Protein AF-A0A8S2Y6C5-F1 (afdb_monomer_lite)

Secondary structure (DSSP, 8-state):
-------------------------------SS--PPPHHHHHHHHHHHHHHHHS-SS------SS-HHHHHHHHHHHT---TTTT-TT--SPPPGGG------TTS---TT-TTT-------TT-HHHHHHHHHT-EEEEEE-TTSHHHHHHHHHHHH-TTEEEEEEEESSPPPGGG--TTEEEEE---TT--GGGHHHHHT-SEEEE-----TTTS-HHHHHIIIIIHHHHHHHHHHHH-TTSEEEE---TT--TTS--SSHHHHHHHHHHHHHHHHS--SEEE-

pLDDT: mean 70.05, std 22.5, range [27.05, 95.88]

Sequence (287 aa):
MSFFNLTFMGYGNRFKSLKRLESTSTESDSTELRKVPTGEQKTALEKQLARELAGDMQSREWTPSAVSNLNYHTLRTMHVRGDKDPNQNTRRPMTAAQEIGWWTKDEPLKTKEPWTQEKRHVHAQSEMTKFVDDMLIMKIIIFGANGAVGSECVRQSIEDTNIEHVTTITRRPLDKNIISDKHTNVSHTDFLDYTPLLNLFENHQACIWALGTSQNTVNETEYIKITHDYTLAAAKSIANVNPAMRFIFISGMGADPMEQSRFLFGRIKGKTENDLVKESGLKEIYT

Organism: NCBI:txid392030

Structure (mmCIF, N/CA/C/O backbone):
data_AF-A0A8S2Y6C5-F1
#
_entry.id   AF-A0A8S2Y6C5-F1
#
loop_
_atom_site.group_PDB
_atom_site.id
_atom_site.type_symbol
_atom_site.label_atom_id
_atom_site.label_alt_id
_atom_site.label_comp_id
_atom_site.label_asym_id
_atom_site.label_entity_id
_atom_site.label_seq_id
_atom_site.pdbx_PDB_ins_code
_atom_site.Cartn_x
_atom_site.Cartn_y
_atom_site.Cartn_z
_atom_site.occupancy
_atom_site.B_iso_or_equiv
_atom_site.auth_seq_id
_atom_site.auth_comp_id
_atom_site.auth_asym_id
_atom_site.auth_atom_id
_atom_site.pdbx_PDB_model_num
ATOM 1 N N . MET A 1 1 ? 32.615 2.586 44.473 1.00 32.38 1 MET A N 1
ATOM 2 C CA . MET A 1 1 ? 33.007 2.237 43.092 1.00 32.38 1 MET A CA 1
ATOM 3 C C . MET A 1 1 ? 31.810 2.565 42.209 1.00 32.38 1 MET A C 1
ATOM 5 O O . MET A 1 1 ? 30.799 1.899 42.336 1.00 32.38 1 MET A O 1
ATOM 9 N N . SER A 1 2 ? 31.730 3.803 41.702 1.00 29.83 2 SER A N 1
ATOM 10 C CA . SER A 1 2 ? 32.025 4.146 40.292 1.00 29.83 2 SER A CA 1
ATOM 11 C C . SER A 1 2 ? 31.103 3.358 39.344 1.00 29.83 2 SER A C 1
ATOM 13 O O . SER A 1 2 ? 31.197 2.142 39.292 1.00 29.83 2 SER A O 1
ATOM 15 N N . PHE A 1 3 ? 30.170 3.963 38.614 1.00 27.92 3 PHE A N 1
ATOM 16 C CA . PHE A 1 3 ? 30.454 4.937 37.564 1.00 27.92 3 PHE A CA 1
ATOM 17 C C . PHE A 1 3 ? 29.187 5.714 37.171 1.00 27.92 3 PHE A C 1
ATOM 19 O O . PHE A 1 3 ? 28.114 5.141 37.003 1.00 27.92 3 PHE A O 1
ATOM 26 N N . PHE A 1 4 ? 29.352 7.022 36.986 1.00 37.56 4 PHE A N 1
ATOM 27 C CA . PHE A 1 4 ? 28.439 7.887 36.248 1.00 37.56 4 PHE A CA 1
ATOM 28 C C . PHE A 1 4 ? 28.248 7.378 34.812 1.00 37.56 4 PHE A C 1
ATOM 30 O O . PHE A 1 4 ? 29.231 7.088 34.138 1.00 37.56 4 PHE A O 1
ATOM 37 N N . ASN A 1 5 ? 27.006 7.391 34.323 1.00 27.05 5 ASN A N 1
ATOM 38 C CA . ASN A 1 5 ? 26.705 7.531 32.897 1.00 27.05 5 ASN A CA 1
ATOM 39 C C . ASN A 1 5 ? 25.631 8.615 32.712 1.00 27.05 5 ASN A C 1
ATOM 41 O O . ASN A 1 5 ? 24.480 8.376 32.361 1.00 27.05 5 ASN A O 1
ATOM 45 N N . LEU A 1 6 ? 26.055 9.847 33.004 1.00 39.72 6 LEU A N 1
ATOM 46 C CA . LEU A 1 6 ? 25.549 11.042 32.343 1.00 39.72 6 LEU A CA 1
ATOM 47 C C . LEU A 1 6 ? 26.013 10.981 30.882 1.00 39.72 6 LEU A C 1
ATOM 49 O O . LEU A 1 6 ? 27.168 11.263 30.594 1.00 39.72 6 LEU A O 1
ATOM 53 N N . THR A 1 7 ? 25.127 10.569 29.985 1.00 36.53 7 THR A N 1
ATOM 54 C CA . THR A 1 7 ? 25.126 10.835 28.533 1.00 36.53 7 THR A CA 1
ATOM 55 C C . THR A 1 7 ? 23.750 10.355 28.065 1.00 36.53 7 THR A C 1
ATOM 57 O O . THR A 1 7 ? 23.493 9.168 27.959 1.00 36.53 7 THR A O 1
ATOM 60 N N . PHE A 1 8 ? 22.738 11.212 28.017 1.00 32.28 8 PHE A N 1
ATOM 61 C CA . PHE A 1 8 ? 22.482 12.030 26.840 1.00 32.28 8 PHE A CA 1
ATOM 62 C C . PHE A 1 8 ? 21.850 13.364 27.255 1.00 32.28 8 PHE A C 1
ATOM 64 O O . PHE A 1 8 ? 20.676 13.451 27.612 1.00 32.28 8 PHE A O 1
ATOM 71 N N . MET A 1 9 ? 22.645 14.429 27.162 1.00 33.97 9 MET A N 1
ATOM 72 C CA . MET A 1 9 ? 22.110 15.737 26.815 1.00 33.97 9 MET A CA 1
ATOM 73 C C . MET A 1 9 ? 21.500 15.648 25.415 1.00 33.97 9 MET A C 1
ATOM 75 O O . MET A 1 9 ? 22.152 15.181 24.487 1.00 33.97 9 MET A O 1
ATOM 79 N N . GLY A 1 10 ? 20.294 16.190 25.272 1.00 29.84 10 GLY A N 1
ATOM 80 C CA . GLY A 1 10 ? 19.835 16.790 24.026 1.00 29.84 10 GLY A CA 1
ATOM 81 C C . GLY A 1 10 ? 19.257 15.838 22.982 1.00 29.84 10 GLY A C 1
ATOM 82 O O . GLY A 1 10 ? 19.968 15.286 22.153 1.00 29.84 10 GLY A O 1
ATOM 83 N N . TYR A 1 11 ? 17.932 15.853 22.878 1.00 36.25 11 TYR A N 1
ATOM 84 C CA . TYR A 1 11 ? 17.329 16.107 21.575 1.00 36.25 11 TYR A CA 1
ATOM 85 C C . TYR A 1 11 ? 16.332 17.246 21.744 1.00 36.25 11 TYR A C 1
ATOM 87 O O . TYR A 1 11 ? 15.201 17.072 22.194 1.00 36.25 11 TYR A O 1
ATOM 95 N N . GLY A 1 12 ? 16.807 18.457 21.456 1.00 37.22 12 GLY A N 1
ATOM 96 C CA . GLY A 1 12 ? 15.912 19.559 21.171 1.00 37.22 12 GLY A CA 1
ATOM 97 C C . GLY A 1 12 ? 15.109 19.181 19.937 1.00 37.22 12 GLY A C 1
ATOM 98 O O . GLY A 1 12 ? 15.682 18.991 18.865 1.00 37.22 12 GLY A O 1
ATOM 99 N N . ASN A 1 13 ? 13.791 19.085 20.085 1.00 31.78 13 ASN A N 1
ATOM 100 C CA . ASN A 1 13 ? 12.887 19.079 18.947 1.00 31.78 13 ASN A CA 1
ATOM 101 C C . ASN A 1 13 ? 13.008 20.432 18.232 1.00 31.78 13 ASN A C 1
ATOM 103 O O . ASN A 1 13 ? 12.308 21.393 18.544 1.00 31.78 13 ASN A O 1
ATOM 107 N N . ARG A 1 14 ? 13.926 20.509 17.266 1.00 38.12 14 ARG A N 1
ATOM 108 C CA . ARG A 1 14 ? 13.809 21.430 16.139 1.00 38.12 14 ARG A CA 1
ATOM 109 C C . ARG A 1 14 ? 12.963 20.721 15.081 1.00 38.12 14 ARG A C 1
ATOM 111 O O . ARG A 1 14 ? 13.231 19.568 14.770 1.00 38.12 14 ARG A O 1
ATOM 118 N N . PHE A 1 15 ? 11.976 21.447 14.552 1.00 33.41 15 PHE A N 1
ATOM 119 C CA . PHE A 1 15 ? 11.020 21.082 13.491 1.00 33.41 15 PHE A CA 1
ATOM 120 C C . PHE A 1 15 ? 9.702 20.401 13.914 1.00 33.41 15 PHE A C 1
ATOM 122 O O . PHE A 1 15 ? 9.535 19.194 13.783 1.00 33.41 15 PHE A O 1
ATOM 129 N N . LYS A 1 16 ? 8.740 21.234 14.350 1.00 32.12 16 LYS A N 1
ATOM 130 C CA . LYS A 1 16 ? 7.282 21.249 14.043 1.00 32.12 16 LYS A CA 1
ATOM 131 C C . LYS A 1 16 ? 6.653 22.228 15.057 1.00 32.12 16 LYS A C 1
ATOM 133 O O . LYS A 1 16 ? 6.715 21.979 16.246 1.00 32.12 16 LYS A O 1
ATOM 138 N N . SER A 1 17 ? 6.126 23.401 14.721 1.00 31.42 17 SER A N 1
ATOM 139 C CA . SER A 1 17 ? 5.334 23.798 13.564 1.00 31.42 17 SER A CA 1
ATOM 140 C C . SER A 1 17 ? 5.518 25.300 13.295 1.00 31.42 17 SER A C 1
ATOM 142 O O . SER A 1 17 ? 5.300 26.131 14.170 1.00 31.42 17 SER A O 1
ATOM 144 N N . LEU A 1 18 ? 5.885 25.670 12.069 1.00 35.12 18 LEU A N 1
ATOM 145 C CA . LEU A 1 18 ? 5.498 26.974 11.539 1.00 35.12 18 LEU A CA 1
ATOM 146 C C . LEU A 1 18 ? 4.204 26.736 10.767 1.00 35.12 18 LEU A C 1
ATOM 148 O O . LEU A 1 18 ? 4.227 26.417 9.581 1.00 35.12 18 LEU A O 1
ATOM 152 N N . LYS A 1 19 ? 3.061 26.873 11.446 1.00 31.89 19 LYS A N 1
ATOM 153 C CA . LYS A 1 19 ? 1.874 27.356 10.741 1.00 31.89 19 LYS A CA 1
ATOM 154 C C . LYS A 1 19 ? 2.234 28.770 10.300 1.00 31.89 19 LYS A C 1
ATOM 156 O O . LYS A 1 19 ? 2.435 29.643 11.141 1.00 31.89 19 LYS A O 1
ATOM 161 N N . ARG A 1 20 ? 2.379 28.976 8.992 1.00 30.73 20 ARG A N 1
ATOM 162 C CA . ARG A 1 20 ? 2.376 30.309 8.394 1.00 30.73 20 ARG A CA 1
ATOM 163 C C . ARG A 1 20 ? 1.016 30.920 8.743 1.00 30.73 20 ARG A C 1
ATOM 165 O O . ARG A 1 20 ? 0.015 30.567 8.134 1.00 30.73 20 ARG A O 1
ATOM 172 N N . LEU A 1 21 ? 0.976 31.747 9.786 1.00 37.22 21 LEU A N 1
ATOM 173 C CA . LEU A 1 21 ? -0.106 32.703 9.966 1.00 37.22 21 LEU A CA 1
ATOM 174 C C . LEU A 1 21 ? -0.004 33.655 8.776 1.00 37.22 21 LEU A C 1
ATOM 176 O O . LEU A 1 21 ? 1.035 34.284 8.572 1.00 37.22 21 LEU A O 1
ATOM 180 N N . GLU A 1 22 ? -1.036 33.674 7.943 1.00 31.48 22 GLU A N 1
ATOM 181 C CA . GLU A 1 22 ? -1.205 34.706 6.931 1.00 31.48 22 GLU A CA 1
ATOM 182 C C . GLU A 1 22 ? -1.171 36.063 7.640 1.00 31.48 22 GLU A C 1
ATOM 184 O O . GLU A 1 22 ? -1.882 36.288 8.620 1.00 31.48 22 GLU A O 1
ATOM 189 N N . SER A 1 23 ? -0.282 36.949 7.199 1.00 33.06 23 SER A N 1
ATOM 190 C CA . SER A 1 23 ? -0.199 38.302 7.725 1.00 33.06 23 SER A CA 1
ATOM 191 C C . SER A 1 23 ? -1.423 39.084 7.257 1.00 33.06 23 SER A C 1
ATOM 193 O O . SER A 1 23 ? -1.447 39.582 6.132 1.00 33.06 23 SER A O 1
ATOM 195 N N . THR A 1 24 ? -2.428 39.228 8.115 1.00 31.31 24 THR A N 1
ATOM 196 C CA . THR A 1 24 ? -3.360 40.350 8.008 1.00 31.31 24 THR A CA 1
ATOM 197 C C . THR A 1 24 ? -2.591 41.606 8.400 1.00 31.31 24 THR A C 1
ATOM 199 O O . THR A 1 24 ? -2.274 41.817 9.570 1.00 31.31 24 THR A O 1
ATOM 202 N N . SER A 1 25 ? -2.221 42.408 7.408 1.00 30.09 25 SER A N 1
ATOM 203 C CA . SER A 1 25 ? -1.648 43.734 7.605 1.00 30.09 25 SER A CA 1
ATOM 204 C C . SER A 1 25 ? -2.687 44.651 8.250 1.00 30.09 25 SER A C 1
ATOM 206 O O . SER A 1 25 ? -3.605 45.125 7.584 1.00 30.09 25 SER A O 1
ATOM 208 N N . THR A 1 26 ? -2.527 44.917 9.541 1.00 34.31 26 THR A N 1
ATOM 209 C CA . THR A 1 26 ? -3.057 46.119 10.188 1.00 34.31 26 THR A CA 1
ATOM 210 C C . THR A 1 26 ? -1.865 46.906 10.705 1.00 34.31 26 THR A C 1
ATOM 212 O O . THR A 1 26 ? -1.204 46.489 11.656 1.00 34.31 26 THR A O 1
ATOM 215 N N . GLU A 1 27 ? -1.558 48.000 10.013 1.00 35.66 27 GLU A N 1
ATOM 216 C CA . GLU A 1 27 ? -0.604 49.019 10.436 1.00 35.66 27 GLU A CA 1
ATOM 217 C C . GLU A 1 27 ? -1.029 49.569 11.804 1.00 35.66 27 GLU A C 1
ATOM 219 O O . GLU A 1 27 ? -2.143 50.065 11.967 1.00 35.66 27 GLU A O 1
ATOM 224 N N . SER A 1 28 ? -0.146 49.476 12.796 1.00 35.41 28 SER A N 1
ATOM 225 C CA . SER A 1 28 ? -0.264 50.239 14.036 1.00 35.41 28 SER A CA 1
ATOM 226 C C . SER A 1 28 ? 1.082 50.892 14.333 1.00 35.41 28 SER A C 1
ATOM 228 O O . SER A 1 28 ? 2.072 50.198 14.578 1.00 35.41 28 SER A O 1
ATOM 230 N N . ASP A 1 29 ? 1.077 52.222 14.266 1.00 30.95 29 ASP A N 1
ATOM 231 C CA . ASP A 1 29 ? 2.174 53.163 14.492 1.00 30.95 29 ASP A CA 1
ATOM 232 C C . ASP A 1 29 ? 3.092 52.794 15.668 1.00 30.95 29 ASP A C 1
ATOM 234 O O . ASP A 1 29 ? 2.710 52.844 16.837 1.00 30.95 29 ASP A O 1
ATOM 238 N N . SER A 1 30 ? 4.357 52.501 15.368 1.00 34.75 30 SER A N 1
ATOM 239 C CA . SER A 1 30 ? 5.412 52.245 16.357 1.00 34.75 30 SER A CA 1
ATOM 240 C C . SER A 1 30 ? 6.265 53.485 16.674 1.00 34.75 30 SER A C 1
ATOM 242 O O . SER A 1 30 ? 7.432 53.360 17.043 1.00 34.75 30 SER A O 1
ATOM 244 N N . THR A 1 31 ? 5.716 54.691 16.522 1.00 38.56 31 THR A N 1
ATOM 245 C CA . THR A 1 31 ? 6.470 55.964 16.545 1.00 38.56 31 THR A CA 1
ATOM 246 C C . THR A 1 31 ? 6.279 56.811 17.810 1.00 38.56 31 THR A C 1
ATOM 248 O O . THR A 1 31 ? 6.960 57.821 17.969 1.00 38.56 31 THR A O 1
ATOM 251 N N . GLU A 1 32 ? 5.440 56.389 18.761 1.00 43.09 32 GLU A N 1
ATOM 252 C CA . GLU A 1 32 ? 5.098 57.187 19.960 1.00 43.09 32 GLU A CA 1
ATOM 253 C C . GLU A 1 32 ? 5.758 56.710 21.275 1.00 43.09 32 GLU A C 1
ATOM 255 O O . GLU A 1 32 ? 5.614 57.349 22.313 1.00 43.09 32 GLU A O 1
ATOM 260 N N . LEU A 1 33 ? 6.557 55.635 21.274 1.00 45.91 33 LEU A N 1
ATOM 261 C CA . LEU A 1 33 ? 7.190 55.109 22.498 1.00 45.91 33 LEU A CA 1
ATOM 262 C C . LEU A 1 33 ? 8.709 55.309 22.521 1.00 45.91 33 LEU A C 1
ATOM 264 O O . LEU A 1 33 ? 9.474 54.348 22.489 1.00 45.91 33 LEU A O 1
ATOM 268 N N . ARG A 1 34 ? 9.134 56.578 22.602 1.00 44.81 34 ARG A N 1
ATOM 269 C CA . ARG A 1 34 ? 10.349 57.060 23.306 1.00 44.81 34 ARG A CA 1
ATOM 270 C C . ARG A 1 34 ? 10.569 58.547 23.013 1.00 44.81 34 ARG A C 1
ATOM 272 O O . ARG A 1 34 ? 11.321 58.915 22.115 1.00 44.81 34 ARG A O 1
ATOM 279 N N . LYS A 1 35 ? 9.985 59.418 23.834 1.00 45.22 35 LYS A N 1
ATOM 280 C CA . LYS A 1 35 ? 10.513 60.773 24.043 1.00 45.22 35 LYS A CA 1
ATOM 281 C C . LYS A 1 35 ? 10.764 60.955 25.535 1.00 45.22 35 LYS A C 1
ATOM 283 O O . LYS A 1 35 ? 9.849 60.846 26.343 1.00 45.22 35 LYS A O 1
ATOM 288 N N . VAL A 1 36 ? 12.032 61.142 25.898 1.00 48.28 36 VAL A N 1
ATOM 289 C CA . VAL A 1 36 ? 12.443 61.488 27.264 1.00 48.28 36 VAL A CA 1
ATOM 290 C C . VAL A 1 36 ? 11.970 62.924 27.532 1.00 48.28 36 VAL A C 1
ATOM 292 O O . VAL A 1 36 ? 12.229 63.783 26.687 1.00 48.28 36 VAL A O 1
ATOM 295 N N . PRO A 1 37 ? 11.275 63.206 28.648 1.00 53.62 37 PRO A N 1
ATOM 296 C CA . PRO A 1 37 ? 10.785 64.550 28.946 1.00 53.62 37 PRO A CA 1
ATOM 297 C C . PRO A 1 37 ? 11.952 65.540 29.095 1.00 53.62 37 PRO A C 1
ATOM 299 O O . PRO A 1 37 ? 12.965 65.236 29.730 1.00 53.62 37 PRO A O 1
ATOM 302 N N . THR A 1 38 ? 11.830 66.721 28.486 1.00 53.44 38 THR A N 1
ATOM 303 C CA . THR A 1 38 ? 12.835 67.796 28.533 1.00 53.44 38 THR A CA 1
ATOM 304 C C . THR A 1 38 ? 12.871 68.488 29.901 1.00 53.44 38 THR A C 1
ATOM 306 O O . THR A 1 38 ? 11.927 68.410 30.686 1.00 53.44 38 THR A O 1
ATOM 309 N N . GLY A 1 39 ? 13.987 69.167 30.201 1.00 52.66 39 GLY A N 1
ATOM 310 C CA . GLY A 1 39 ? 14.339 69.663 31.541 1.00 52.66 39 GLY A CA 1
ATOM 311 C C . GLY A 1 39 ? 13.276 70.503 32.259 1.00 52.66 39 GLY A C 1
ATOM 312 O O . GLY A 1 39 ? 13.161 70.399 33.474 1.00 52.66 39 GLY A O 1
ATOM 313 N N . GLU A 1 40 ? 12.443 71.258 31.541 1.00 55.09 40 GLU A N 1
ATOM 314 C CA . GLU A 1 40 ? 11.370 72.065 32.146 1.00 55.09 40 GLU A CA 1
ATOM 315 C C . GLU A 1 40 ? 10.212 71.220 32.706 1.00 55.09 40 GLU A C 1
ATOM 317 O O . GLU A 1 40 ? 9.625 71.573 33.731 1.00 55.09 40 GLU A O 1
ATOM 322 N N . GLN A 1 41 ? 9.921 70.062 32.099 1.00 53.09 41 GLN A N 1
ATOM 323 C CA . GLN A 1 41 ? 8.880 69.137 32.573 1.00 53.09 41 GLN A CA 1
ATOM 324 C C . GLN A 1 41 ? 9.291 68.435 33.874 1.00 53.09 41 GLN A C 1
ATOM 326 O O . GLN A 1 41 ? 8.445 68.099 34.702 1.00 53.09 41 GLN A O 1
ATOM 331 N N . LYS A 1 42 ? 10.601 68.267 34.088 1.00 52.47 42 LYS A N 1
ATOM 332 C CA . LYS A 1 42 ? 11.164 67.640 35.289 1.00 52.47 42 LYS A CA 1
ATOM 333 C C . LYS A 1 42 ? 10.999 68.538 36.521 1.00 52.47 42 LYS A C 1
ATOM 335 O O . LYS A 1 42 ? 10.545 68.079 37.564 1.00 52.47 42 LYS A O 1
ATOM 340 N N . THR A 1 43 ? 11.248 69.837 36.362 1.00 55.25 43 THR A N 1
ATOM 341 C CA . THR A 1 43 ? 11.125 70.840 37.432 1.00 55.25 43 THR A CA 1
ATOM 342 C C . THR A 1 43 ? 9.671 71.083 37.855 1.00 55.25 43 THR A C 1
ATOM 344 O O . THR A 1 43 ? 9.404 71.422 39.010 1.00 55.25 43 THR A O 1
ATOM 347 N N . ALA A 1 44 ? 8.713 70.912 36.935 1.00 58.97 44 ALA A N 1
ATOM 348 C CA . ALA A 1 44 ? 7.283 70.998 37.233 1.00 58.97 44 ALA A CA 1
ATOM 349 C C . ALA A 1 44 ? 6.798 69.802 38.074 1.00 58.97 44 ALA A C 1
ATOM 351 O O . ALA A 1 44 ? 6.103 70.001 39.070 1.00 58.97 44 ALA A O 1
ATOM 352 N N . LEU A 1 45 ? 7.243 68.589 37.730 1.00 56.16 45 LEU A N 1
ATOM 353 C CA . LEU A 1 45 ? 6.960 67.353 38.469 1.00 56.16 45 LEU A CA 1
ATOM 354 C C . LEU A 1 45 ? 7.565 67.360 39.880 1.00 56.16 45 LEU A C 1
ATOM 356 O O . LEU A 1 45 ? 6.897 66.981 40.837 1.00 56.16 45 LEU A O 1
ATOM 360 N N . GLU A 1 46 ? 8.792 67.862 40.038 1.00 57.28 46 GLU A N 1
ATOM 361 C CA . GLU A 1 46 ? 9.449 67.977 41.350 1.00 57.28 46 GLU A CA 1
ATOM 362 C C . GLU A 1 46 ? 8.735 68.977 42.277 1.00 57.28 46 GLU A C 1
ATOM 364 O O . GLU A 1 46 ? 8.567 68.715 43.469 1.00 57.28 46 GLU A O 1
ATOM 369 N N . LYS A 1 47 ? 8.232 70.096 41.736 1.00 60.03 47 LYS A N 1
ATOM 370 C CA . LYS A 1 47 ? 7.411 71.056 42.498 1.00 60.03 47 LYS A CA 1
ATOM 371 C C . LYS A 1 47 ? 6.032 70.505 42.868 1.00 60.03 47 LYS A C 1
ATOM 373 O O . LYS A 1 47 ? 5.472 70.925 43.879 1.00 60.03 47 LYS A O 1
ATOM 378 N N . GLN A 1 48 ? 5.486 69.598 42.063 1.00 56.38 48 GLN A N 1
ATOM 379 C CA . GLN A 1 48 ? 4.215 68.927 42.331 1.00 56.38 48 GLN A CA 1
ATOM 380 C C . GLN A 1 48 ? 4.381 67.878 43.444 1.00 56.38 48 GLN A C 1
ATOM 382 O O . GLN A 1 48 ? 3.630 67.898 44.415 1.00 56.38 48 GLN A O 1
ATOM 387 N N . LEU A 1 49 ? 5.464 67.094 43.391 1.00 53.00 49 LEU A N 1
ATOM 388 C CA . LEU A 1 49 ? 5.853 66.124 44.421 1.00 53.00 49 LEU A CA 1
ATOM 389 C C . LEU A 1 49 ? 6.125 66.788 45.787 1.00 53.00 49 LEU A C 1
ATOM 391 O O . LEU A 1 49 ? 5.706 66.285 46.827 1.00 53.00 49 LEU A O 1
ATOM 395 N N . ALA A 1 50 ? 6.789 67.949 45.798 1.00 53.69 50 ALA A N 1
ATOM 396 C CA . ALA A 1 50 ? 7.066 68.695 47.029 1.00 53.69 50 ALA A CA 1
ATOM 397 C C . ALA A 1 50 ? 5.800 69.281 47.689 1.00 53.69 50 ALA A C 1
ATOM 399 O O . ALA A 1 50 ? 5.779 69.472 48.903 1.00 53.69 50 ALA A O 1
ATOM 400 N N . ARG A 1 51 ? 4.741 69.556 46.910 1.00 52.97 51 ARG A N 1
ATOM 401 C CA . ARG A 1 51 ? 3.435 69.994 47.438 1.00 52.97 51 ARG A CA 1
ATOM 402 C C . ARG A 1 51 ? 2.636 68.836 48.028 1.00 52.97 51 ARG A C 1
ATOM 404 O O . ARG A 1 51 ? 2.002 69.028 49.058 1.00 52.97 51 ARG A O 1
ATOM 411 N N . GLU A 1 52 ? 2.705 67.657 47.415 1.00 50.78 52 GLU A N 1
ATOM 412 C CA . GLU A 1 52 ? 2.036 66.445 47.910 1.00 50.78 52 GLU A CA 1
ATOM 413 C C . GLU A 1 52 ? 2.678 65.900 49.196 1.00 50.78 52 GLU A C 1
ATOM 415 O O . GLU A 1 52 ? 1.976 65.403 50.065 1.00 50.78 52 GLU A O 1
ATOM 420 N N . LEU A 1 53 ? 3.995 66.060 49.377 1.00 51.06 53 LEU A N 1
ATOM 421 C CA . LEU A 1 53 ? 4.700 65.642 50.600 1.00 51.06 53 LEU A CA 1
ATOM 422 C C . LEU A 1 53 ? 4.498 66.581 51.802 1.00 51.06 53 LEU A C 1
ATOM 424 O O . LEU A 1 53 ? 4.726 66.171 52.939 1.00 51.06 53 LEU A O 1
ATOM 428 N N . ALA A 1 54 ? 4.113 67.840 51.572 1.00 48.72 54 ALA A N 1
ATOM 429 C CA . ALA A 1 54 ? 3.925 68.833 52.633 1.00 48.72 54 ALA A CA 1
ATOM 430 C C . ALA A 1 54 ? 2.502 68.834 53.228 1.00 48.72 54 ALA A C 1
ATOM 432 O O . ALA A 1 54 ? 2.297 69.375 54.316 1.00 48.72 54 ALA A O 1
ATOM 433 N N . GLY A 1 55 ? 1.524 68.243 52.537 1.00 47.12 55 GLY A N 1
ATOM 434 C CA . GLY A 1 55 ? 0.145 68.118 53.003 1.00 47.12 55 GLY A CA 1
ATOM 435 C C . GLY A 1 55 ? -0.143 66.712 53.516 1.00 47.12 55 GLY A C 1
ATOM 436 O O . GLY A 1 55 ? -0.527 65.876 52.718 1.00 47.12 55 GLY A O 1
ATOM 437 N N . ASP A 1 56 ? 0.092 66.477 54.813 1.00 42.94 56 ASP A N 1
ATOM 438 C CA . ASP A 1 56 ? -0.561 65.472 55.689 1.00 42.94 56 ASP A CA 1
ATOM 439 C C . ASP A 1 56 ? 0.416 64.861 56.707 1.00 42.94 56 ASP A C 1
ATOM 441 O O . ASP A 1 56 ? 0.890 63.732 56.589 1.00 42.94 56 ASP A O 1
ATOM 445 N N . MET A 1 57 ? 0.688 65.602 57.786 1.00 41.78 57 MET A N 1
ATOM 446 C CA . MET A 1 57 ? 1.317 65.056 59.002 1.00 41.78 57 MET A CA 1
ATOM 447 C C . MET A 1 57 ? 0.299 64.662 60.090 1.00 41.78 57 MET A C 1
ATOM 449 O O . MET A 1 57 ? 0.701 64.303 61.196 1.00 41.78 57 MET A O 1
ATOM 453 N N . GLN A 1 58 ? -1.010 64.706 59.821 1.00 43.94 58 GLN A N 1
ATOM 454 C CA . GLN A 1 58 ? -2.044 64.458 60.835 1.00 43.94 58 GLN A CA 1
ATOM 455 C C . GLN A 1 58 ? -3.223 63.631 60.299 1.00 43.94 58 GLN A C 1
ATOM 457 O O . GLN A 1 58 ? -4.327 64.131 60.161 1.00 43.94 58 GLN A O 1
ATOM 462 N N . SER A 1 59 ? -2.990 62.352 60.000 1.00 38.91 59 SER A N 1
ATOM 463 C CA . SER A 1 59 ? -3.937 61.228 60.179 1.00 38.91 59 SER A CA 1
ATOM 464 C C . SER A 1 59 ? -3.412 60.025 59.397 1.00 38.91 59 SER A C 1
ATOM 466 O O . SER A 1 59 ? -3.266 60.049 58.182 1.00 38.91 59 SER A O 1
ATOM 468 N N . ARG A 1 60 ? -3.031 58.962 60.106 1.00 43.81 60 ARG A N 1
ATOM 469 C CA . ARG A 1 60 ? -2.411 57.778 59.503 1.00 43.81 60 ARG A CA 1
ATOM 470 C C . ARG A 1 60 ? -3.464 56.681 59.359 1.00 43.81 60 ARG A C 1
ATOM 472 O O . ARG A 1 60 ? -3.414 55.678 60.061 1.00 43.81 60 ARG A O 1
ATOM 479 N N . GLU A 1 61 ? -4.428 56.893 58.467 1.00 36.69 61 GLU A N 1
ATOM 480 C CA . GLU A 1 61 ? -5.290 55.817 57.969 1.00 36.69 61 GLU A CA 1
ATOM 481 C C . GLU A 1 61 ? -4.628 55.172 56.746 1.00 36.69 61 GLU A C 1
ATOM 483 O O . GLU A 1 61 ? -4.272 55.822 55.765 1.00 36.69 61 GLU A O 1
ATOM 488 N N . TRP A 1 62 ? -4.379 53.867 56.845 1.00 41.81 62 TRP A N 1
ATOM 489 C CA . TRP A 1 62 ? -3.666 53.091 55.837 1.00 41.81 62 TRP A CA 1
ATOM 490 C C . TRP A 1 62 ? -4.564 52.848 54.620 1.00 41.81 62 TRP A C 1
ATOM 492 O O . TRP A 1 62 ? -5.443 51.988 54.652 1.00 41.81 62 TRP A O 1
ATOM 502 N N . THR A 1 63 ? -4.324 53.580 53.531 1.00 38.06 63 THR A N 1
ATOM 503 C CA . THR A 1 63 ? -4.919 53.291 52.221 1.00 38.06 63 THR A CA 1
ATOM 504 C C . THR A 1 63 ? -3.848 52.728 51.277 1.00 38.06 63 THR A C 1
ATOM 506 O O . THR A 1 63 ? -2.812 53.357 51.050 1.00 38.06 63 THR A O 1
ATOM 509 N N . PRO A 1 64 ? -4.030 51.514 50.722 1.00 46.25 64 PRO A N 1
ATOM 510 C CA . PRO A 1 64 ? -3.058 50.926 49.816 1.00 46.25 64 PRO A CA 1
ATOM 511 C C . PRO A 1 64 ? -3.338 51.403 48.389 1.00 46.25 64 PRO A C 1
ATOM 513 O O . PRO A 1 64 ? -4.001 50.718 47.613 1.00 46.25 64 PRO A O 1
ATOM 516 N N . SER A 1 65 ? -2.817 52.571 48.015 1.00 46.16 65 SER A N 1
ATOM 517 C CA . SER A 1 65 ? -2.635 52.890 46.597 1.00 46.16 65 SER A CA 1
ATOM 518 C C . SER A 1 65 ? -1.455 53.843 46.363 1.00 46.16 65 SER A C 1
ATOM 520 O O . SER A 1 65 ? -1.135 54.680 47.197 1.00 46.16 65 SER A O 1
ATOM 522 N N . ALA A 1 66 ? -0.782 53.643 45.228 1.00 45.84 66 ALA A N 1
ATOM 523 C CA . ALA A 1 66 ? 0.270 54.462 44.609 1.00 45.84 66 ALA A CA 1
ATOM 524 C C . 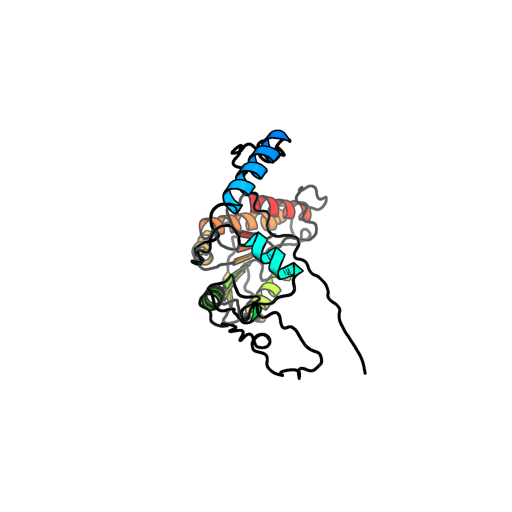ALA A 1 66 ? 1.741 54.396 45.098 1.00 45.84 66 ALA A C 1
ATOM 526 O O . ALA A 1 66 ? 2.609 54.740 44.301 1.00 45.84 66 ALA A O 1
ATOM 527 N N . VAL A 1 67 ? 2.094 53.886 46.291 1.00 49.53 67 VAL A N 1
ATOM 528 C CA . VAL A 1 67 ? 3.506 53.951 46.792 1.00 49.53 67 VAL A CA 1
ATOM 529 C C . VAL A 1 67 ? 4.196 52.585 46.994 1.00 49.53 67 VAL A C 1
ATOM 531 O O . VAL A 1 67 ? 5.207 52.471 47.689 1.00 49.53 67 VAL A O 1
ATOM 534 N N . SER A 1 68 ? 3.695 51.509 46.379 1.00 55.53 68 SER A N 1
ATOM 535 C CA . SER A 1 68 ? 4.220 50.146 46.604 1.00 55.53 68 SER A CA 1
ATOM 536 C C . SER A 1 68 ? 5.703 49.985 46.235 1.00 55.53 68 SER A C 1
ATOM 538 O O . SER A 1 68 ? 6.454 49.362 46.983 1.00 55.53 68 SER A O 1
ATOM 540 N N . ASN A 1 69 ? 6.156 50.597 45.136 1.00 55.59 69 ASN A N 1
ATOM 541 C CA . ASN A 1 69 ? 7.546 50.476 44.682 1.00 55.59 69 ASN A CA 1
ATOM 542 C C . ASN A 1 69 ? 8.541 51.247 45.561 1.00 55.59 69 ASN A C 1
ATOM 544 O O . ASN A 1 69 ? 9.618 50.726 45.847 1.00 55.59 69 ASN A O 1
ATOM 548 N N . LEU A 1 70 ? 8.197 52.454 46.027 1.00 55.22 70 LEU A N 1
ATOM 549 C CA . LEU A 1 70 ? 9.088 53.227 46.902 1.00 55.22 70 LEU A CA 1
ATOM 550 C C . LEU A 1 70 ? 9.260 52.532 48.260 1.00 55.22 70 LEU A C 1
ATOM 552 O O . LEU A 1 70 ? 10.378 52.410 48.764 1.00 55.22 70 LEU A O 1
ATOM 556 N N . ASN A 1 71 ? 8.164 52.006 48.811 1.00 55.47 71 ASN A N 1
ATOM 557 C CA . ASN A 1 71 ? 8.185 51.266 50.071 1.00 55.47 71 ASN A CA 1
ATOM 558 C C . ASN A 1 71 ? 8.970 49.955 49.945 1.00 55.47 71 ASN A C 1
ATOM 560 O O . ASN A 1 71 ? 9.774 49.645 50.821 1.00 55.47 71 ASN A O 1
ATOM 564 N N . TYR A 1 72 ? 8.820 49.231 48.831 1.00 54.69 72 TYR A N 1
ATOM 565 C CA . TYR A 1 72 ? 9.604 48.024 48.559 1.00 54.69 72 TYR A CA 1
ATOM 566 C C . TYR A 1 72 ? 11.107 48.316 48.471 1.00 54.69 72 TYR A C 1
ATOM 568 O O . TYR A 1 72 ? 11.917 47.627 49.092 1.00 54.69 72 TYR A O 1
ATOM 576 N N . HIS A 1 73 ? 11.493 49.371 47.745 1.00 54.34 73 HIS A N 1
ATOM 577 C CA . HIS A 1 73 ? 12.895 49.768 47.644 1.00 54.34 73 HIS A CA 1
ATOM 578 C C . HIS A 1 73 ? 13.483 50.163 49.000 1.00 54.34 73 HIS A C 1
ATOM 580 O O . HIS A 1 73 ? 14.603 49.757 49.295 1.00 54.34 73 HIS A O 1
ATOM 586 N N . THR A 1 74 ? 12.715 50.872 49.830 1.00 56.25 74 THR A N 1
ATOM 587 C CA . THR A 1 74 ? 13.132 51.303 51.174 1.00 56.25 74 THR A CA 1
ATOM 588 C C . THR A 1 74 ? 13.298 50.116 52.134 1.00 56.25 74 THR A C 1
ATOM 590 O O . THR A 1 74 ? 14.289 50.041 52.859 1.00 56.25 74 THR A O 1
ATOM 593 N N . LEU A 1 75 ? 12.382 49.140 52.101 1.00 53.69 75 LEU A N 1
ATOM 594 C CA . LEU A 1 75 ? 12.490 47.906 52.895 1.00 53.69 75 LEU A CA 1
ATOM 595 C C . LEU A 1 75 ? 13.703 47.063 52.473 1.00 53.69 75 LEU A C 1
ATOM 597 O O . LE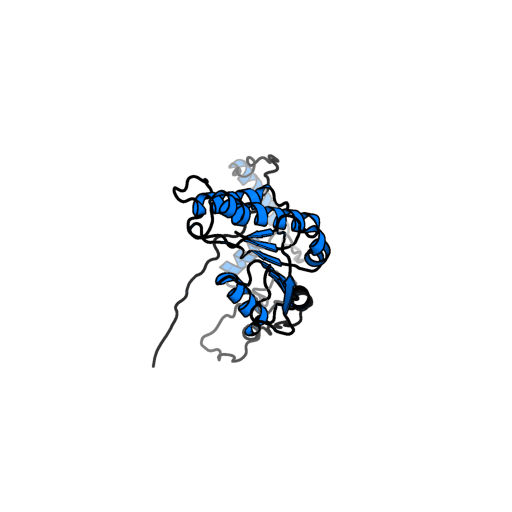U A 1 75 ? 14.422 46.531 53.322 1.00 53.69 75 LEU A O 1
ATOM 601 N N . ARG A 1 76 ? 13.979 46.998 51.163 1.00 52.84 76 ARG A N 1
ATOM 602 C CA . ARG A 1 76 ? 15.116 46.257 50.606 1.00 52.84 76 ARG A CA 1
ATOM 603 C C . ARG A 1 76 ? 16.468 46.859 51.000 1.00 52.84 76 ARG A C 1
ATOM 605 O O . ARG A 1 76 ? 17.392 46.100 51.273 1.00 52.84 76 ARG A O 1
ATOM 612 N N . THR A 1 77 ? 16.607 48.186 51.044 1.00 52.28 77 THR A N 1
ATOM 613 C CA . THR A 1 77 ? 17.850 48.835 51.504 1.00 52.28 77 THR A CA 1
ATOM 614 C C . THR A 1 77 ? 18.049 48.713 53.011 1.00 52.28 77 THR A C 1
ATOM 616 O O . THR A 1 77 ? 19.181 48.520 53.452 1.00 52.28 77 THR A O 1
ATOM 619 N N . MET A 1 78 ? 16.977 48.772 53.807 1.00 49.16 78 MET A N 1
ATOM 620 C CA . MET A 1 78 ? 17.076 48.723 55.271 1.00 49.16 78 MET A CA 1
ATOM 621 C C . MET A 1 78 ? 17.140 47.305 55.868 1.00 49.16 78 MET A C 1
ATOM 623 O O . MET A 1 78 ? 17.303 47.180 57.076 1.00 49.16 78 MET A O 1
ATOM 627 N N . HIS A 1 79 ? 17.039 46.238 55.062 1.00 51.59 79 HIS A N 1
ATOM 628 C CA . HIS A 1 79 ? 17.026 44.832 55.519 1.00 51.59 79 HIS A CA 1
ATOM 629 C C . HIS A 1 79 ? 15.978 44.522 56.610 1.00 51.59 79 HIS A C 1
ATOM 631 O O . HIS A 1 79 ? 16.104 43.540 57.342 1.00 51.59 79 HIS A O 1
ATOM 637 N N . VAL A 1 80 ? 14.921 45.329 56.713 1.00 51.41 80 VAL A N 1
ATOM 638 C CA . VAL A 1 80 ? 13.825 45.102 57.660 1.00 51.41 80 VAL A CA 1
ATOM 639 C C . VAL A 1 80 ? 12.799 44.200 56.977 1.00 51.41 80 VAL A C 1
ATOM 641 O O . VAL A 1 80 ? 12.116 44.631 56.050 1.00 51.41 80 VAL A O 1
ATOM 644 N N . ARG A 1 81 ? 12.710 42.936 57.408 1.00 53.56 81 ARG A N 1
ATOM 645 C CA . ARG A 1 81 ? 11.709 41.976 56.909 1.00 53.56 81 ARG A CA 1
ATOM 646 C C . ARG A 1 81 ? 10.415 42.108 57.707 1.00 53.56 81 ARG A C 1
ATOM 648 O O . ARG A 1 81 ? 10.457 42.209 58.929 1.00 53.56 81 ARG A O 1
ATOM 655 N N . GLY A 1 82 ? 9.275 42.084 57.021 1.00 60.78 82 GLY A N 1
ATOM 656 C CA . GLY A 1 82 ? 7.975 41.919 57.675 1.00 60.78 82 GLY A CA 1
ATOM 657 C C . GLY A 1 82 ? 7.655 40.440 57.903 1.00 60.78 82 GLY A C 1
ATOM 658 O O . GLY A 1 82 ? 8.104 39.595 57.134 1.00 60.78 82 GLY A O 1
ATOM 659 N N . ASP A 1 83 ? 6.811 40.127 58.888 1.00 51.38 83 ASP A N 1
ATOM 660 C CA . ASP A 1 83 ? 6.457 38.741 59.268 1.00 51.38 83 ASP A CA 1
ATOM 661 C C . ASP A 1 83 ? 5.870 37.883 58.131 1.00 51.38 83 ASP A C 1
ATOM 663 O O . ASP A 1 83 ? 5.832 36.660 58.223 1.00 51.38 83 ASP A O 1
ATOM 667 N N . LYS A 1 84 ? 5.384 38.515 57.056 1.00 54.62 84 LYS A N 1
ATOM 668 C CA . LYS A 1 84 ? 4.774 37.846 55.893 1.00 54.62 84 LYS A CA 1
ATOM 669 C C . LYS A 1 84 ? 5.587 37.973 54.605 1.00 54.62 84 LYS A C 1
ATOM 671 O O . LYS A 1 84 ? 5.064 37.685 53.533 1.00 54.62 84 LYS A O 1
ATOM 676 N N . ASP A 1 85 ? 6.827 38.439 54.682 1.00 51.41 85 ASP A N 1
ATOM 677 C CA . ASP A 1 85 ? 7.739 38.480 53.535 1.00 51.41 85 ASP A CA 1
ATOM 678 C C . ASP A 1 85 ? 8.188 37.039 53.192 1.00 51.41 85 ASP A C 1
ATOM 680 O O . ASP A 1 85 ? 8.536 36.301 54.117 1.00 51.41 85 ASP A O 1
ATOM 684 N N . PRO A 1 86 ? 8.135 36.571 51.923 1.00 50.38 86 PRO A N 1
ATOM 685 C CA . PRO A 1 86 ? 7.998 37.312 50.659 1.00 50.38 86 PRO A CA 1
ATOM 686 C C . PRO A 1 86 ? 6.563 37.452 50.112 1.00 50.38 86 PRO A C 1
ATOM 688 O O . PRO A 1 86 ? 6.344 37.964 49.014 1.00 50.38 86 PRO A O 1
ATOM 691 N N . ASN A 1 87 ? 5.554 36.999 50.851 1.00 56.81 87 ASN A N 1
ATOM 692 C CA . ASN A 1 87 ? 4.231 36.660 50.320 1.00 56.81 87 ASN A CA 1
ATOM 693 C C . ASN A 1 87 ? 3.190 37.783 50.450 1.00 56.81 87 ASN A C 1
ATOM 695 O O . ASN A 1 87 ? 1.989 37.528 50.517 1.00 56.81 87 ASN A O 1
ATOM 699 N N . GLN A 1 88 ? 3.625 39.043 50.479 1.00 57.16 88 GLN A N 1
ATOM 700 C CA . GLN A 1 88 ? 2.723 40.171 50.738 1.00 57.16 88 GLN A CA 1
ATOM 701 C C . GLN A 1 88 ? 1.775 40.495 49.567 1.00 57.16 88 GLN A C 1
ATOM 703 O O . GLN A 1 88 ? 0.735 41.114 49.787 1.00 57.16 88 GLN A O 1
ATOM 708 N N . ASN A 1 89 ? 2.083 40.050 48.341 1.00 52.56 89 ASN A N 1
ATOM 709 C CA . ASN A 1 89 ? 1.379 40.501 47.131 1.00 52.56 89 ASN A CA 1
ATOM 710 C C . ASN A 1 89 ? 0.407 39.481 46.504 1.00 52.56 89 ASN A C 1
ATOM 712 O O . ASN A 1 89 ? -0.257 39.817 45.523 1.00 52.56 89 ASN A O 1
ATOM 716 N N . THR A 1 90 ? 0.279 38.255 47.022 1.00 51.66 90 THR A N 1
ATOM 717 C CA . THR A 1 90 ? -0.595 37.224 46.427 1.00 51.66 90 THR A C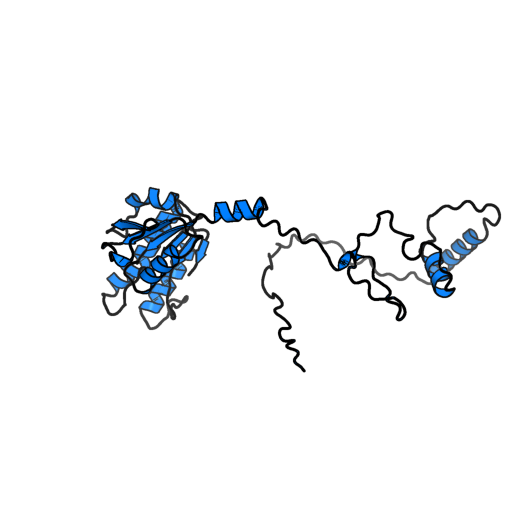A 1
ATOM 718 C C . THR A 1 90 ? -1.734 36.819 47.367 1.00 51.66 90 THR A C 1
ATOM 720 O O . THR A 1 90 ? -1.539 36.525 48.539 1.00 51.66 90 THR A O 1
ATOM 723 N N . ARG A 1 91 ? -2.972 36.795 46.846 1.00 50.62 91 ARG A N 1
ATOM 724 C CA . ARG A 1 91 ? -4.182 36.374 47.591 1.00 50.62 91 ARG A CA 1
ATOM 725 C C . ARG A 1 91 ? -4.470 34.866 47.534 1.00 50.62 91 ARG A C 1
ATOM 727 O O . ARG A 1 91 ? -5.397 34.413 48.197 1.00 50.62 91 ARG A O 1
ATOM 734 N N . ARG A 1 92 ? -3.741 34.089 46.726 1.00 45.44 92 ARG A N 1
ATOM 735 C CA . ARG A 1 92 ? -3.935 32.632 46.597 1.00 45.44 92 ARG A CA 1
ATOM 736 C C . ARG A 1 92 ? -2.900 31.877 47.440 1.00 45.44 92 ARG A C 1
ATOM 738 O O . ARG A 1 92 ? -1.742 32.288 47.423 1.00 45.44 92 ARG A O 1
ATOM 745 N N . PRO A 1 93 ? -3.283 30.786 48.135 1.00 51.00 93 PRO A N 1
ATOM 746 C CA . PRO A 1 93 ? -2.322 29.940 48.835 1.00 51.00 93 PRO A CA 1
ATOM 747 C C . PRO A 1 93 ? -1.380 29.285 47.820 1.00 51.00 93 PRO A C 1
ATOM 749 O O . PRO A 1 93 ? -1.810 28.876 46.739 1.00 51.00 93 PRO A O 1
ATOM 752 N N . MET A 1 94 ? -0.092 29.227 48.149 1.00 46.56 94 MET A N 1
ATOM 753 C CA . MET A 1 94 ? 0.924 28.678 47.256 1.00 46.56 94 MET A CA 1
ATOM 754 C C . MET A 1 94 ? 0.735 27.170 47.071 1.00 46.56 94 MET A C 1
ATOM 756 O O . MET A 1 94 ? 0.560 26.425 48.030 1.00 46.56 94 MET A O 1
ATOM 760 N N . THR A 1 95 ? 0.805 26.709 45.825 1.00 52.81 95 THR A N 1
ATOM 761 C CA . THR A 1 95 ? 1.022 25.292 45.514 1.00 52.81 95 THR A CA 1
ATOM 762 C C . THR A 1 95 ? 2.492 24.935 45.737 1.00 52.81 95 THR A C 1
ATOM 764 O O . THR A 1 95 ? 3.368 25.747 45.437 1.00 52.81 95 THR A O 1
ATOM 767 N N . ALA A 1 96 ? 2.761 23.711 46.207 1.00 47.25 96 ALA A N 1
ATOM 768 C CA . ALA A 1 96 ? 4.071 23.233 46.679 1.00 47.25 96 ALA A CA 1
ATOM 769 C C . ALA A 1 96 ? 5.267 23.501 45.738 1.00 47.25 96 ALA A C 1
ATOM 771 O O . ALA A 1 96 ? 6.395 23.611 46.198 1.00 47.25 96 ALA A O 1
ATOM 772 N N . ALA A 1 97 ? 5.042 23.658 44.430 1.00 48.41 97 ALA A N 1
ATOM 773 C CA . ALA A 1 97 ? 6.092 23.966 43.457 1.00 48.41 97 ALA A CA 1
ATOM 774 C C . ALA A 1 97 ? 6.693 25.387 43.580 1.00 48.41 97 ALA A C 1
ATOM 776 O O . ALA A 1 97 ? 7.742 25.651 43.001 1.00 48.41 97 ALA A O 1
ATOM 777 N N . GLN A 1 98 ? 6.039 26.312 44.296 1.00 45.88 98 GLN A N 1
ATOM 778 C CA . GLN A 1 98 ? 6.519 27.689 44.492 1.00 45.88 98 GLN A CA 1
ATOM 779 C C . GLN A 1 98 ? 7.186 27.919 45.855 1.00 45.88 98 GLN A C 1
ATOM 781 O O . GLN A 1 98 ? 7.742 28.995 46.077 1.00 45.88 98 GLN A O 1
ATOM 786 N N . GLU A 1 99 ? 7.171 26.934 46.759 1.00 51.12 99 GLU A N 1
ATOM 787 C CA . GLU A 1 99 ? 8.033 26.939 47.945 1.00 51.12 99 GLU A CA 1
ATOM 788 C C . GLU A 1 99 ? 9.466 26.639 47.493 1.00 51.12 99 GLU A C 1
ATOM 790 O O . GLU A 1 99 ? 9.951 25.512 47.560 1.00 51.12 99 GLU A O 1
ATOM 795 N N . ILE A 1 100 ? 10.148 27.648 46.952 1.00 48.62 100 ILE A N 1
ATOM 796 C CA . ILE A 1 100 ? 11.574 27.542 46.648 1.00 48.62 100 ILE A CA 1
ATOM 797 C C . ILE A 1 100 ? 12.290 27.455 48.000 1.00 48.62 100 ILE A C 1
ATOM 799 O O . ILE A 1 100 ? 12.451 28.454 48.703 1.00 48.62 100 ILE A O 1
ATOM 803 N N . GLY A 1 101 ? 12.628 26.226 48.389 1.00 49.50 101 GLY A N 1
ATOM 804 C CA . GLY A 1 101 ? 13.239 25.891 49.667 1.00 49.50 101 GLY A CA 1
ATOM 805 C C . GLY A 1 101 ? 14.595 26.565 49.839 1.00 49.50 101 GLY A C 1
ATOM 806 O O . GLY A 1 101 ? 15.537 26.312 49.088 1.00 49.50 101 GLY A O 1
ATOM 807 N N . TRP A 1 102 ? 14.704 27.403 50.863 1.00 49.50 102 TRP A N 1
ATOM 808 C CA . TRP A 1 102 ? 15.993 27.813 51.397 1.00 49.50 102 TRP A CA 1
ATOM 809 C C . TRP A 1 102 ? 16.516 26.654 52.238 1.00 49.50 102 TRP A C 1
ATOM 811 O O . TRP A 1 102 ? 16.009 26.410 53.326 1.00 49.50 102 TRP A O 1
ATOM 821 N N . TRP A 1 103 ? 17.494 25.913 51.722 1.00 53.41 103 TRP A N 1
ATOM 822 C CA . TRP A 1 103 ? 18.136 24.843 52.480 1.00 53.41 103 TRP A CA 1
ATOM 823 C C . TRP A 1 103 ? 19.211 25.450 53.388 1.00 53.41 103 TRP A C 1
ATOM 825 O O . TRP A 1 103 ? 20.202 26.002 52.902 1.00 53.41 103 TRP A O 1
ATOM 835 N N . THR A 1 104 ? 19.021 25.388 54.703 1.00 55.44 104 THR A N 1
ATOM 836 C CA . THR A 1 104 ? 20.067 25.707 55.684 1.00 55.44 104 THR A CA 1
ATOM 837 C C . THR A 1 104 ? 20.891 24.453 55.970 1.00 55.44 104 THR A C 1
ATOM 839 O O . THR A 1 104 ? 20.372 23.344 56.012 1.00 55.44 104 THR A O 1
ATOM 842 N N . LYS A 1 105 ? 22.208 24.608 56.158 1.00 54.06 105 LYS A N 1
ATOM 843 C CA . LYS A 1 105 ? 23.147 23.481 56.339 1.00 54.06 105 LYS A CA 1
ATOM 844 C C . LYS A 1 105 ? 22.826 22.613 57.566 1.00 54.06 105 LYS A C 1
ATOM 846 O O . LYS A 1 105 ? 23.225 21.452 57.612 1.00 54.06 105 LYS A O 1
ATOM 851 N N . ASP A 1 106 ? 22.119 23.196 58.527 1.00 61.19 106 ASP A N 1
ATOM 852 C CA . ASP A 1 106 ? 21.776 22.594 59.811 1.00 61.19 106 ASP A CA 1
ATOM 853 C C . ASP A 1 106 ? 20.377 21.949 59.815 1.00 61.19 106 ASP A C 1
ATOM 855 O O . ASP A 1 106 ? 19.983 21.347 60.815 1.00 61.19 106 ASP A O 1
ATOM 859 N N . GLU A 1 107 ? 19.617 22.039 58.714 1.00 59.94 107 GLU A N 1
ATOM 860 C CA . GLU A 1 107 ? 18.329 21.354 58.594 1.00 59.94 107 GLU A CA 1
ATOM 861 C C . GLU A 1 107 ? 18.515 19.886 58.166 1.00 59.94 107 GLU A C 1
ATOM 863 O O . GLU A 1 107 ? 19.190 19.595 57.176 1.00 59.94 107 GLU A O 1
ATOM 868 N N . PRO A 1 108 ? 17.913 18.916 58.879 1.00 62.84 108 PRO A N 1
ATOM 869 C CA . PRO A 1 108 ? 17.967 17.522 58.465 1.00 62.84 108 PRO A CA 1
ATOM 870 C C . PRO A 1 108 ? 17.185 17.323 57.159 1.00 62.84 108 PRO A C 1
ATOM 872 O O . PRO A 1 108 ? 16.058 17.799 57.020 1.00 62.84 108 PRO A O 1
ATOM 875 N N . LEU A 1 109 ? 17.761 16.569 56.212 1.00 58.97 109 LEU A N 1
ATOM 876 C CA . LEU A 1 109 ? 17.100 16.164 54.964 1.00 58.97 109 LEU A CA 1
ATOM 877 C C . LEU A 1 109 ? 15.758 15.491 55.272 1.00 58.97 109 LEU A C 1
ATOM 879 O O . LEU A 1 109 ? 15.711 14.329 55.688 1.00 58.97 109 LEU A O 1
ATOM 883 N N . LYS A 1 110 ? 14.652 16.205 55.043 1.00 60.38 110 LYS A N 1
ATOM 884 C CA . LYS A 1 110 ? 13.319 15.621 55.174 1.00 60.38 110 LYS A CA 1
ATOM 885 C C . LYS A 1 110 ? 13.135 14.613 54.046 1.00 60.38 110 LYS A C 1
ATOM 887 O O . LYS A 1 110 ? 13.171 14.939 52.866 1.00 60.38 110 LYS A O 1
ATOM 892 N N . THR A 1 111 ? 12.961 13.351 54.414 1.00 56.50 111 THR A N 1
ATOM 893 C CA . THR A 1 111 ? 13.041 12.213 53.483 1.00 56.50 111 THR A CA 1
ATOM 894 C C . THR A 1 111 ? 11.826 12.096 52.549 1.00 56.50 111 THR A C 1
ATOM 896 O O . THR A 1 111 ? 11.818 11.245 51.663 1.00 56.50 111 THR A O 1
ATOM 899 N N . LYS A 1 112 ? 10.780 12.914 52.741 1.00 55.31 112 LYS A N 1
ATOM 900 C CA . LYS A 1 112 ? 9.533 12.902 51.957 1.00 55.31 112 LYS A CA 1
ATOM 901 C C . LYS A 1 112 ? 8.919 14.299 51.893 1.00 55.31 112 LYS A C 1
ATOM 903 O O . LYS A 1 112 ? 7.897 14.562 52.522 1.00 55.31 112 LYS A O 1
ATOM 908 N N . GLU A 1 113 ? 9.561 15.202 51.164 1.00 60.16 113 GLU A N 1
ATOM 909 C CA . GLU A 1 113 ? 8.987 16.525 50.925 1.00 60.16 113 GLU A CA 1
ATOM 910 C C . GLU A 1 113 ? 7.802 16.426 49.939 1.00 60.16 113 GLU A C 1
ATOM 912 O O . GLU A 1 113 ? 7.896 15.687 48.953 1.00 60.16 113 GLU A O 1
ATOM 917 N N . PRO A 1 114 ? 6.693 17.159 50.133 1.00 52.72 114 PRO A N 1
ATOM 918 C CA . PRO A 1 114 ? 5.492 17.041 49.296 1.00 52.72 114 PRO A CA 1
ATOM 919 C C . PRO A 1 114 ? 5.743 17.267 47.797 1.00 52.72 114 PRO A C 1
ATOM 921 O O . PRO A 1 114 ? 5.091 16.648 46.962 1.00 52.72 114 PRO A O 1
ATOM 924 N N . TRP A 1 115 ? 6.722 18.108 47.446 1.00 55.22 115 TRP A N 1
ATOM 925 C CA . TRP A 1 115 ? 7.123 18.383 46.062 1.00 55.22 115 TRP A CA 1
ATOM 926 C C . TRP A 1 115 ? 7.968 17.263 45.427 1.00 55.22 115 TRP A C 1
ATOM 928 O O . TRP A 1 115 ? 8.064 17.192 44.205 1.00 55.22 115 TRP A O 1
ATOM 938 N N . THR A 1 116 ? 8.558 16.364 46.227 1.00 52.03 116 THR A N 1
ATOM 939 C CA . THR A 1 116 ? 9.291 15.182 45.720 1.00 52.03 116 THR A CA 1
ATOM 940 C C . THR A 1 116 ? 8.367 14.021 45.358 1.00 52.03 116 THR A C 1
ATOM 942 O O . THR A 1 116 ? 8.754 13.138 44.595 1.00 52.03 116 THR A O 1
ATOM 945 N N . GLN A 1 117 ? 7.131 14.027 45.866 1.00 52.34 117 GLN A N 1
ATOM 946 C CA . GLN A 1 117 ? 6.091 13.064 45.518 1.00 52.34 117 GLN A CA 1
ATOM 947 C C . GLN A 1 117 ? 4.921 13.772 44.846 1.00 52.34 117 GLN A C 1
ATOM 949 O O . GLN A 1 117 ? 3.813 13.843 45.376 1.00 52.34 117 GLN A O 1
ATOM 954 N N . GLU A 1 118 ? 5.147 14.254 43.630 1.00 50.97 118 GLU A N 1
ATOM 955 C CA . GLU A 1 118 ? 4.025 14.539 42.750 1.00 50.97 118 GLU A CA 1
ATOM 956 C C . GLU A 1 118 ? 3.318 13.205 42.465 1.00 50.97 118 GLU A C 1
ATOM 958 O O . GLU A 1 118 ? 3.868 12.324 41.796 1.00 50.97 118 GLU A O 1
ATOM 963 N N . LYS A 1 119 ? 2.121 13.002 43.036 1.00 50.34 119 LYS A N 1
ATOM 964 C CA . LYS A 1 119 ? 1.275 11.851 42.701 1.00 50.34 119 LYS A CA 1
ATOM 965 C C . LYS A 1 119 ? 0.900 11.973 41.230 1.00 50.34 119 LYS A C 1
ATOM 967 O O . LYS A 1 119 ? -0.098 12.594 40.875 1.00 50.34 119 LYS A O 1
ATOM 972 N N . ARG A 1 120 ? 1.718 11.381 40.361 1.00 49.91 120 ARG A N 1
ATOM 973 C CA . ARG A 1 120 ? 1.392 11.228 38.950 1.00 49.91 120 ARG A CA 1
ATOM 974 C C . ARG A 1 120 ? 0.237 10.250 38.861 1.00 49.91 120 ARG A C 1
ATOM 976 O O . ARG A 1 120 ? 0.424 9.036 38.891 1.00 49.91 120 ARG A O 1
ATOM 983 N N . HIS A 1 121 ? -0.967 10.789 38.760 1.00 49.22 121 HIS A N 1
ATOM 984 C CA . HIS A 1 121 ? -2.101 10.040 38.257 1.00 49.22 121 HIS A CA 1
ATOM 985 C C . HIS A 1 121 ? -1.849 9.817 36.766 1.00 49.22 121 HIS A C 1
ATOM 987 O O . HIS A 1 121 ? -2.278 10.600 35.923 1.00 49.22 121 HIS A O 1
ATOM 993 N N . VAL A 1 122 ? -1.083 8.776 36.430 1.00 53.12 122 VAL A N 1
ATOM 994 C CA . VAL A 1 122 ? -1.068 8.267 35.059 1.00 53.12 122 VAL A CA 1
ATOM 995 C C . VAL A 1 122 ? -2.453 7.670 34.857 1.00 53.12 122 VAL A C 1
ATOM 997 O O . VAL A 1 122 ? -2.718 6.536 35.248 1.00 53.12 122 VAL A O 1
ATOM 1000 N N . HIS A 1 123 ? -3.381 8.474 34.344 1.00 45.19 123 HIS A N 1
ATOM 1001 C CA . HIS A 1 123 ? -4.691 7.988 33.947 1.00 45.19 123 HIS A CA 1
ATOM 1002 C C . HIS A 1 123 ? -4.504 7.110 32.707 1.00 45.19 123 HIS A C 1
ATOM 1004 O O . HIS A 1 123 ? -4.714 7.554 31.585 1.00 45.19 123 HIS A O 1
ATOM 1010 N N . ALA A 1 124 ? -4.114 5.850 32.921 1.00 51.62 124 ALA A N 1
ATOM 1011 C CA . ALA A 1 124 ? -4.025 4.823 31.882 1.00 51.62 124 ALA A CA 1
ATOM 1012 C C . ALA A 1 124 ? -5.388 4.542 31.216 1.00 51.62 124 ALA A C 1
ATOM 1014 O O . ALA A 1 124 ? -5.456 3.865 30.203 1.00 51.62 124 ALA A O 1
ATOM 1015 N N . GLN A 1 125 ? -6.473 5.084 31.778 1.00 47.59 125 GLN A N 1
ATOM 1016 C CA . GLN A 1 125 ? -7.830 5.034 31.244 1.00 47.59 125 GLN A CA 1
ATOM 1017 C C . GLN A 1 125 ? -8.490 6.420 31.266 1.00 47.59 125 GLN A C 1
ATOM 1019 O O . GLN A 1 125 ? -9.624 6.567 31.721 1.00 47.59 125 GLN A O 1
ATOM 1024 N N . SER A 1 126 ? -7.775 7.466 30.837 1.00 68.31 126 SER A N 1
ATOM 1025 C CA . SER A 1 126 ? -8.462 8.720 30.508 1.00 68.31 126 SER A CA 1
ATOM 1026 C C . SER A 1 126 ? -9.435 8.473 29.345 1.00 68.31 126 SER A C 1
ATOM 1028 O O . SER A 1 126 ? -9.173 7.600 28.520 1.00 68.31 126 SER A O 1
ATOM 1030 N N . GLU A 1 127 ? -10.528 9.235 29.240 1.00 57.94 127 GLU A N 1
ATOM 1031 C CA . GLU A 1 127 ? -11.403 9.209 28.048 1.00 57.94 127 GLU A CA 1
ATOM 1032 C C . GLU A 1 127 ? -10.590 9.416 26.760 1.00 57.94 127 GLU A C 1
ATOM 1034 O O . GLU A 1 127 ? -10.903 8.840 25.732 1.00 57.94 127 GLU A O 1
ATOM 1039 N N . MET A 1 128 ? -9.474 10.150 26.835 1.00 54.06 128 MET A N 1
ATOM 1040 C CA . MET A 1 128 ? -8.542 10.344 25.726 1.00 54.06 128 MET A CA 1
ATOM 1041 C C . MET A 1 128 ? -7.743 9.075 25.392 1.00 54.06 128 MET A C 1
ATOM 1043 O O . MET A 1 128 ? -7.479 8.821 24.229 1.00 54.06 128 MET A O 1
ATOM 1047 N N . THR A 1 129 ? -7.381 8.260 26.385 1.00 60.19 129 THR A N 1
ATOM 1048 C CA . THR A 1 129 ? -6.689 6.975 26.181 1.00 60.19 129 THR A CA 1
ATOM 1049 C C . THR A 1 129 ? -7.662 5.900 25.708 1.00 60.19 129 THR A C 1
ATOM 1051 O O . THR A 1 129 ? -7.335 5.169 24.790 1.00 60.19 129 THR A O 1
ATOM 1054 N N . LYS A 1 130 ? -8.885 5.859 26.257 1.00 51.41 130 LYS A N 1
ATOM 1055 C CA . LYS A 1 130 ? -9.963 4.975 25.784 1.00 51.41 130 LYS A CA 1
ATOM 1056 C C . LYS A 1 130 ? -10.444 5.336 24.376 1.00 51.41 130 LYS A C 1
ATOM 1058 O O . LYS A 1 130 ? -10.673 4.437 23.590 1.00 51.41 130 LYS A O 1
ATOM 1063 N N . PHE A 1 131 ? -10.530 6.623 24.029 1.00 55.50 131 PHE A N 1
ATOM 1064 C CA . PHE A 1 131 ? -10.801 7.087 22.662 1.00 55.50 131 PHE A CA 1
ATOM 1065 C C . PHE A 1 131 ? -9.658 6.745 21.702 1.00 55.50 131 PHE A C 1
ATOM 1067 O O . PHE A 1 131 ? -9.908 6.395 20.556 1.00 55.50 131 PHE A O 1
ATOM 1074 N N . VAL A 1 132 ? -8.408 6.826 22.166 1.00 55.28 132 VAL A N 1
ATOM 1075 C CA . VAL A 1 132 ? -7.239 6.394 21.393 1.00 55.28 132 VAL A CA 1
ATOM 1076 C C . VAL A 1 132 ? -7.264 4.876 21.195 1.00 55.28 132 VAL A C 1
ATOM 1078 O O . VAL A 1 132 ? -7.132 4.449 20.062 1.00 55.28 132 VAL A O 1
ATOM 1081 N N . ASP A 1 133 ? -7.544 4.073 22.220 1.00 49.34 133 ASP A N 1
ATOM 1082 C CA . ASP A 1 133 ? -7.611 2.606 22.124 1.00 49.34 133 ASP A CA 1
ATOM 1083 C C . ASP A 1 133 ? -8.832 2.097 21.323 1.00 49.34 133 ASP A C 1
ATOM 1085 O O . ASP A 1 133 ? -8.683 1.183 20.515 1.00 49.34 133 ASP A O 1
ATOM 1089 N N . ASP A 1 134 ? -10.010 2.725 21.442 1.00 52.91 134 ASP A N 1
ATOM 1090 C CA . ASP A 1 134 ? -11.186 2.414 20.605 1.00 52.91 134 ASP A CA 1
ATOM 1091 C C . ASP A 1 134 ? -11.007 2.899 19.146 1.00 52.91 134 ASP A C 1
ATOM 1093 O O . ASP A 1 134 ? -11.531 2.277 18.221 1.00 52.91 134 ASP A O 1
ATOM 1097 N N . MET A 1 135 ? -10.227 3.966 18.896 1.00 53.44 135 MET A N 1
ATOM 1098 C CA . MET A 1 135 ? -9.771 4.348 17.542 1.00 53.44 135 MET A CA 1
ATOM 1099 C C . MET A 1 135 ? -8.688 3.417 16.986 1.00 53.44 135 MET A C 1
ATOM 1101 O O . MET A 1 135 ? -8.494 3.362 15.769 1.00 53.44 135 MET A O 1
ATOM 1105 N N . LEU A 1 136 ? -7.948 2.724 17.853 1.00 54.06 136 LEU A N 1
ATOM 1106 C CA . LEU A 1 136 ? -6.841 1.854 17.468 1.00 54.06 136 LEU A CA 1
ATOM 1107 C C . LEU A 1 136 ? -7.313 0.496 16.954 1.00 54.06 136 LEU A C 1
ATOM 1109 O O . LEU A 1 136 ? -6.478 -0.302 16.558 1.00 54.06 136 LEU A O 1
ATOM 1113 N N . ILE A 1 137 ? -8.616 0.235 16.862 1.00 58.81 137 ILE A N 1
ATOM 1114 C CA . ILE A 1 137 ? -9.138 -0.924 16.137 1.00 58.81 137 ILE A CA 1
ATOM 1115 C C . ILE A 1 137 ? -8.991 -0.664 14.624 1.00 58.81 137 ILE A C 1
ATOM 1117 O O . ILE A 1 137 ? -9.907 -0.214 13.931 1.00 58.81 137 ILE A O 1
ATOM 1121 N N . MET A 1 138 ? -7.779 -0.894 14.111 1.00 80.62 138 MET A N 1
ATOM 1122 C CA . MET A 1 138 ? -7.446 -0.681 12.707 1.00 80.62 138 MET A CA 1
ATOM 1123 C C . MET A 1 138 ? -7.732 -1.936 11.888 1.00 80.62 138 MET A C 1
ATOM 1125 O O . MET A 1 138 ? -7.120 -2.988 12.089 1.00 80.62 138 MET A O 1
ATOM 1129 N N . LYS A 1 139 ? -8.626 -1.794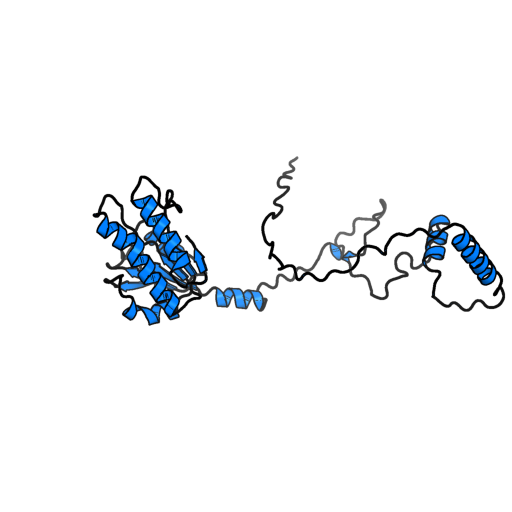 10.909 1.00 91.81 139 LYS A N 1
ATOM 1130 C CA . LYS A 1 139 ? -8.775 -2.719 9.792 1.00 91.81 139 LYS A CA 1
ATOM 1131 C C . LYS A 1 139 ? -7.940 -2.202 8.637 1.00 91.81 139 LYS A C 1
ATOM 1133 O O . LYS A 1 139 ? -8.126 -1.075 8.162 1.00 91.81 139 LYS A O 1
ATOM 1138 N N . ILE A 1 140 ? -7.013 -3.030 8.183 1.00 94.56 140 ILE A N 1
ATOM 1139 C CA . ILE A 1 140 ? -6.083 -2.655 7.122 1.00 94.56 140 ILE A CA 1
ATOM 1140 C C . ILE A 1 140 ? -6.260 -3.535 5.895 1.00 94.56 140 ILE A C 1
ATOM 1142 O O . ILE A 1 140 ? -6.594 -4.717 5.992 1.00 94.56 140 ILE A O 1
ATOM 1146 N N . ILE A 1 141 ? -6.012 -2.945 4.733 1.00 95.44 141 ILE A N 1
ATOM 1147 C CA . ILE A 1 141 ? -5.986 -3.649 3.457 1.00 95.44 141 ILE A CA 1
ATOM 1148 C C . ILE A 1 141 ? -4.541 -3.759 3.000 1.00 95.44 141 ILE A C 1
ATOM 1150 O O . ILE A 1 141 ? -3.806 -2.775 3.032 1.00 95.44 141 ILE A O 1
ATOM 1154 N N . ILE A 1 142 ? -4.132 -4.942 2.550 1.00 95.00 142 ILE A N 1
ATOM 1155 C CA . ILE A 1 142 ? -2.798 -5.167 1.996 1.00 95.00 142 ILE A CA 1
ATOM 1156 C C . ILE A 1 142 ? -2.925 -5.710 0.574 1.00 95.00 142 ILE A C 1
ATOM 1158 O O . ILE A 1 142 ? -3.436 -6.810 0.340 1.00 95.00 142 ILE A O 1
ATOM 1162 N N . PHE A 1 143 ? -2.404 -4.947 -0.383 1.00 95.12 143 PHE A N 1
ATOM 1163 C CA . PHE A 1 143 ? -2.210 -5.392 -1.759 1.00 95.12 143 PHE A CA 1
ATOM 1164 C C . PHE A 1 143 ? -0.799 -5.947 -1.942 1.00 95.12 143 PHE A C 1
ATOM 1166 O O . PHE A 1 143 ? 0.158 -5.445 -1.361 1.00 95.12 143 PHE A O 1
ATOM 1173 N N . GLY A 1 144 ? -0.651 -6.970 -2.787 1.00 92.00 144 GLY A N 1
ATOM 1174 C CA . GLY A 1 144 ? 0.664 -7.563 -3.064 1.00 92.00 144 GLY A CA 1
ATOM 1175 C C . GLY A 1 144 ? 1.175 -8.510 -1.973 1.00 92.00 144 GLY A C 1
ATOM 1176 O O . GLY A 1 144 ? 2.377 -8.741 -1.884 1.00 92.00 144 GLY A O 1
ATOM 1177 N N . ALA A 1 145 ? 0.277 -9.107 -1.183 1.00 91.62 145 ALA A N 1
ATOM 1178 C CA . ALA A 1 145 ? 0.613 -9.986 -0.057 1.00 91.62 145 ALA A CA 1
ATOM 1179 C C . ALA A 1 145 ? 1.484 -11.217 -0.409 1.00 91.62 145 ALA A C 1
ATOM 1181 O O . ALA A 1 145 ? 2.151 -11.756 0.462 1.00 91.62 145 ALA A O 1
ATOM 1182 N N . ASN A 1 146 ? 1.526 -11.643 -1.677 1.00 89.62 146 ASN A N 1
ATOM 1183 C CA . ASN A 1 146 ? 2.382 -12.752 -2.134 1.00 89.62 146 ASN A CA 1
ATOM 1184 C C . ASN A 1 146 ? 3.828 -12.324 -2.466 1.00 89.62 146 ASN A C 1
ATOM 1186 O O . ASN A 1 146 ? 4.647 -13.163 -2.835 1.00 89.62 146 ASN A O 1
ATOM 1190 N N . GLY A 1 147 ? 4.134 -11.024 -2.439 1.00 88.69 147 GLY A N 1
ATOM 1191 C CA . GLY A 1 147 ? 5.488 -10.509 -2.646 1.00 88.69 147 GLY A CA 1
ATOM 1192 C C . GLY A 1 147 ? 6.293 -10.495 -1.347 1.00 88.69 147 GLY A C 1
ATOM 1193 O O . GLY A 1 147 ? 5.716 -10.529 -0.269 1.00 88.69 147 GLY A O 1
ATOM 1194 N N . ALA A 1 148 ? 7.619 -10.365 -1.444 1.00 88.94 148 ALA A N 1
ATOM 1195 C CA . ALA A 1 148 ? 8.512 -10.407 -0.278 1.00 88.94 148 ALA A CA 1
ATOM 1196 C C . ALA A 1 148 ? 8.176 -9.359 0.802 1.00 88.94 148 ALA A C 1
ATOM 1198 O O . ALA A 1 148 ? 8.199 -9.661 1.990 1.00 88.94 148 ALA A O 1
ATOM 1199 N N . VAL A 1 149 ? 7.849 -8.129 0.392 1.00 91.31 149 VAL A N 1
ATOM 1200 C CA . VAL A 1 149 ? 7.463 -7.062 1.329 1.00 91.31 149 VAL A CA 1
ATOM 1201 C C . VAL A 1 149 ? 6.035 -7.275 1.826 1.00 91.31 149 VAL A C 1
ATOM 1203 O O . VAL A 1 149 ? 5.783 -7.207 3.023 1.00 91.31 149 VAL A O 1
ATOM 1206 N N . GLY A 1 150 ? 5.104 -7.592 0.921 1.00 91.25 150 GLY A N 1
ATOM 1207 C CA . GLY A 1 150 ? 3.697 -7.780 1.266 1.00 91.25 150 GLY A CA 1
ATOM 1208 C C . GLY A 1 150 ? 3.461 -8.933 2.243 1.00 91.25 150 GLY A C 1
ATOM 1209 O O . GLY A 1 150 ? 2.661 -8.780 3.162 1.00 91.25 150 GLY A O 1
ATOM 1210 N N . SER A 1 151 ? 4.177 -10.051 2.102 1.00 91.12 151 SER A N 1
ATOM 1211 C CA . SER A 1 151 ? 4.052 -11.198 3.009 1.00 91.12 151 SER A CA 1
ATOM 1212 C C . SER A 1 151 ? 4.501 -10.855 4.426 1.00 91.12 151 SER A C 1
ATOM 1214 O O . SER A 1 151 ? 3.866 -11.261 5.397 1.00 91.12 151 SER A O 1
ATOM 1216 N N . GLU A 1 152 ? 5.569 -10.066 4.551 1.00 91.62 152 GLU A N 1
ATOM 1217 C CA . GLU A 1 152 ? 6.071 -9.618 5.848 1.00 91.62 152 GLU A CA 1
ATOM 1218 C C . GLU A 1 152 ? 5.160 -8.552 6.467 1.00 91.62 152 GLU A C 1
ATOM 1220 O O . GLU A 1 152 ? 4.890 -8.610 7.665 1.00 91.62 152 GLU A O 1
ATOM 1225 N N . CYS A 1 153 ? 4.598 -7.641 5.660 1.00 92.44 153 CYS A N 1
ATOM 1226 C CA . CYS A 1 153 ? 3.567 -6.714 6.128 1.00 92.44 153 CYS A CA 1
ATOM 1227 C C . CYS A 1 153 ? 2.372 -7.469 6.720 1.00 92.44 153 CYS A C 1
ATOM 1229 O O . CYS A 1 153 ? 1.905 -7.102 7.794 1.00 92.44 153 CYS A O 1
ATOM 1231 N N . VAL A 1 154 ? 1.901 -8.539 6.068 1.00 92.50 154 VAL A N 1
ATOM 1232 C CA . VAL A 1 154 ? 0.812 -9.371 6.606 1.00 92.50 154 VAL A CA 1
ATOM 1233 C C . VAL A 1 154 ? 1.231 -10.037 7.916 1.00 92.50 154 VAL A C 1
ATOM 1235 O O . VAL A 1 154 ? 0.483 -9.964 8.888 1.00 92.50 154 VAL A O 1
ATOM 1238 N N . ARG A 1 155 ? 2.429 -10.633 7.977 1.00 91.38 155 ARG A N 1
ATOM 1239 C CA . ARG A 1 155 ? 2.935 -11.298 9.188 1.00 91.38 155 ARG A CA 1
ATOM 1240 C C . ARG A 1 155 ? 2.991 -10.344 10.382 1.00 91.38 155 ARG A C 1
ATOM 1242 O O . ARG A 1 155 ? 2.429 -10.649 11.428 1.00 91.38 155 ARG A O 1
ATOM 1249 N N . GLN A 1 156 ? 3.602 -9.173 10.205 1.00 91.88 156 GLN A N 1
ATOM 1250 C CA . GLN A 1 156 ? 3.694 -8.162 11.263 1.00 91.88 156 GLN A CA 1
ATOM 1251 C C . GLN A 1 156 ? 2.320 -7.617 11.651 1.00 91.88 156 GLN A C 1
ATOM 1253 O O . GLN A 1 156 ? 2.061 -7.394 12.828 1.00 91.88 156 GLN A O 1
ATOM 1258 N N . SER A 1 157 ? 1.415 -7.467 10.683 1.00 91.31 157 SER A N 1
ATOM 1259 C CA . SER A 1 157 ? 0.063 -6.975 10.957 1.00 91.31 157 SER A CA 1
ATOM 1260 C C . SER A 1 157 ? -0.793 -7.966 11.744 1.00 91.31 157 SER A C 1
ATOM 1262 O O . SER A 1 157 ? -1.681 -7.556 12.480 1.00 91.31 157 SER A O 1
ATOM 1264 N N . ILE A 1 158 ? -0.539 -9.269 11.599 1.00 90.81 158 ILE A N 1
ATOM 1265 C CA . ILE A 1 158 ? -1.198 -10.309 12.401 1.00 90.81 158 ILE A CA 1
ATOM 1266 C C . ILE A 1 158 ? -0.645 -10.324 13.836 1.00 90.81 158 ILE A C 1
ATOM 1268 O O . ILE A 1 158 ? -1.403 -10.553 14.782 1.00 90.81 158 ILE A O 1
ATOM 1272 N N . GLU A 1 159 ? 0.663 -10.093 13.995 1.00 90.12 159 GLU A N 1
ATOM 1273 C CA . GLU A 1 159 ? 1.346 -10.053 15.297 1.00 90.12 159 GLU A CA 1
ATOM 1274 C C . GLU A 1 159 ? 1.018 -8.787 16.106 1.00 90.12 159 GLU A C 1
ATOM 1276 O O . GLU A 1 159 ? 1.018 -8.834 17.337 1.00 90.12 159 GLU A O 1
ATOM 1281 N N . ASP A 1 160 ? 0.703 -7.673 15.442 1.00 89.06 160 ASP A N 1
ATOM 1282 C CA . ASP A 1 160 ? 0.351 -6.418 16.104 1.00 89.06 160 ASP A CA 1
ATOM 1283 C C . ASP A 1 160 ? -1.011 -6.513 16.819 1.00 89.06 160 ASP A C 1
ATOM 1285 O O . ASP A 1 160 ? -2.041 -6.903 16.257 1.00 89.06 160 ASP A O 1
ATOM 1289 N N . THR A 1 161 ? -1.033 -6.134 18.095 1.00 86.75 161 THR A N 1
ATOM 1290 C CA . THR A 1 161 ? -2.255 -6.092 18.906 1.00 86.75 161 THR A CA 1
ATOM 1291 C C . THR A 1 161 ? -3.155 -4.911 18.558 1.00 86.75 161 THR A C 1
ATOM 1293 O O . THR A 1 161 ? -4.346 -4.973 18.842 1.00 86.75 161 THR A O 1
ATOM 1296 N N . ASN A 1 162 ? -2.606 -3.867 17.931 1.00 85.06 162 ASN A N 1
ATOM 1297 C CA . ASN A 1 162 ? -3.342 -2.679 17.495 1.00 85.06 162 ASN A CA 1
ATOM 1298 C C . ASN A 1 162 ? -4.027 -2.875 16.133 1.00 85.06 162 ASN A C 1
ATOM 1300 O O . ASN A 1 162 ? -4.615 -1.947 15.594 1.00 85.06 162 ASN A O 1
ATOM 1304 N N . ILE A 1 163 ? -3.908 -4.050 15.515 1.00 89.31 163 ILE A N 1
ATOM 1305 C CA . ILE A 1 163 ? -4.592 -4.357 14.260 1.00 89.31 163 ILE A CA 1
ATOM 1306 C C . ILE A 1 163 ? -5.651 -5.414 14.559 1.00 89.31 163 ILE A C 1
ATOM 1308 O O . ILE A 1 163 ? -5.365 -6.519 15.035 1.00 89.31 163 ILE A O 1
ATOM 1312 N N . GLU A 1 164 ? -6.904 -5.045 14.301 1.00 90.25 164 GLU A N 1
ATOM 1313 C CA . GLU A 1 164 ? -8.055 -5.919 14.524 1.00 90.25 164 GLU A CA 1
ATOM 1314 C C . GLU A 1 164 ? -8.155 -6.953 13.410 1.00 90.25 164 GLU A C 1
ATOM 1316 O O . GLU A 1 164 ? -8.289 -8.151 13.666 1.00 90.25 164 GLU A O 1
ATOM 1321 N N . HIS A 1 165 ? -8.090 -6.477 12.165 1.00 91.56 165 HIS A N 1
ATOM 1322 C CA . HIS A 1 165 ? -8.333 -7.304 10.999 1.00 91.56 165 HIS A CA 1
ATOM 1323 C C . HIS A 1 165 ? -7.457 -6.901 9.817 1.00 91.56 165 HIS A C 1
ATOM 1325 O O . HIS A 1 165 ? -7.299 -5.718 9.501 1.00 91.56 165 HIS A O 1
ATOM 1331 N N . VAL A 1 166 ? -6.928 -7.909 9.131 1.00 93.75 166 VAL A N 1
ATOM 1332 C CA . VAL A 1 166 ? -6.097 -7.746 7.941 1.00 93.75 166 VAL A CA 1
ATOM 1333 C C . VAL A 1 166 ? -6.825 -8.353 6.755 1.00 93.75 166 VAL A C 1
ATOM 1335 O O . VAL A 1 166 ? -7.002 -9.569 6.681 1.00 93.75 166 VAL A O 1
ATOM 1338 N N . THR A 1 167 ? -7.198 -7.517 5.792 1.00 94.31 167 THR A N 1
ATOM 1339 C CA . THR A 1 167 ? -7.756 -7.990 4.526 1.00 94.31 167 THR A CA 1
ATOM 1340 C C . THR A 1 167 ? -6.691 -7.957 3.444 1.00 94.31 167 THR A C 1
ATOM 1342 O O . THR A 1 167 ? -6.140 -6.905 3.122 1.00 94.31 167 THR A O 1
ATOM 1345 N N . THR A 1 168 ? -6.400 -9.101 2.838 1.00 94.06 168 THR A N 1
ATOM 1346 C CA . THR A 1 168 ? -5.484 -9.178 1.698 1.00 94.06 168 THR A CA 1
ATOM 1347 C C . THR A 1 168 ? -6.257 -9.276 0.397 1.00 94.06 168 THR A C 1
ATOM 1349 O O . THR A 1 168 ? -7.187 -10.071 0.276 1.00 94.06 168 THR A O 1
ATOM 1352 N N . ILE A 1 169 ? -5.857 -8.484 -0.597 1.00 93.75 169 ILE A N 1
ATOM 1353 C CA . ILE A 1 169 ? -6.444 -8.538 -1.939 1.00 93.75 169 ILE A CA 1
ATOM 1354 C C . ILE A 1 169 ? -5.398 -9.112 -2.887 1.00 93.75 169 ILE A C 1
ATOM 1356 O O . ILE A 1 169 ? -4.360 -8.498 -3.161 1.00 93.75 169 ILE A O 1
ATOM 1360 N N . THR A 1 170 ? -5.648 -10.329 -3.369 1.00 91.8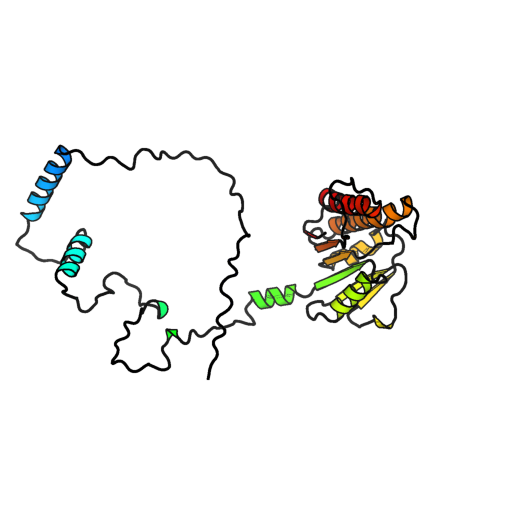1 170 THR A N 1
ATOM 1361 C CA . THR A 1 170 ? -4.687 -11.075 -4.186 1.00 91.81 170 THR A CA 1
ATOM 1362 C C . THR A 1 170 ? -5.353 -11.768 -5.372 1.00 91.81 170 THR A C 1
ATOM 1364 O O . THR A 1 170 ? -6.517 -12.147 -5.343 1.00 91.81 170 THR A O 1
ATOM 1367 N N . ARG A 1 171 ? -4.582 -11.999 -6.444 1.00 90.69 171 ARG A N 1
ATOM 1368 C CA . ARG A 1 171 ? -5.040 -12.816 -7.590 1.00 90.69 171 ARG A CA 1
ATOM 1369 C C . ARG A 1 171 ? -5.041 -14.309 -7.300 1.00 90.69 171 ARG A C 1
ATOM 1371 O O . ARG A 1 171 ? -5.764 -15.068 -7.929 1.00 90.69 171 ARG A O 1
ATOM 1378 N N . ARG A 1 172 ? -4.128 -14.737 -6.432 1.00 86.00 172 ARG A N 1
ATOM 1379 C CA . ARG A 1 172 ? -3.900 -16.136 -6.068 1.00 86.00 172 ARG A CA 1
ATOM 1380 C C . ARG A 1 172 ? -4.089 -16.272 -4.564 1.00 86.00 172 ARG A C 1
ATOM 1382 O O . ARG A 1 172 ? -3.717 -15.326 -3.860 1.00 86.00 172 ARG A O 1
ATOM 1389 N N . PRO A 1 173 ? -4.616 -17.408 -4.085 1.00 82.44 173 PRO A N 1
ATOM 1390 C CA . PRO A 1 173 ? -4.714 -17.650 -2.655 1.00 82.44 173 PRO A CA 1
ATOM 1391 C C . PRO A 1 173 ? -3.326 -17.553 -2.013 1.00 82.44 173 PRO A C 1
ATOM 1393 O O . PRO A 1 173 ? -2.324 -17.914 -2.636 1.00 82.44 173 PRO A O 1
ATOM 1396 N N . LEU A 1 174 ? -3.289 -17.023 -0.794 1.00 80.88 174 LEU A N 1
ATOM 1397 C CA . LEU A 1 174 ? -2.086 -16.981 0.035 1.00 80.88 174 LEU A CA 1
ATOM 1398 C C . LEU A 1 174 ? -1.686 -18.384 0.495 1.00 80.88 174 LEU A C 1
ATOM 1400 O O . LEU A 1 174 ? -2.515 -19.296 0.576 1.00 80.88 174 LEU A O 1
ATOM 1404 N N . ASP A 1 175 ? -0.412 -18.531 0.846 1.00 77.56 175 ASP A N 1
ATOM 1405 C CA . ASP A 1 175 ? 0.086 -19.753 1.462 1.00 77.56 175 ASP A CA 1
ATOM 1406 C C . ASP A 1 175 ? -0.610 -20.006 2.802 1.00 77.56 175 ASP A C 1
ATOM 1408 O O . ASP A 1 175 ? -0.810 -19.103 3.618 1.00 77.56 175 ASP A O 1
ATOM 1412 N N . LYS A 1 176 ? -0.950 -21.275 3.053 1.00 67.88 176 LYS A N 1
ATOM 1413 C CA . LYS A 1 176 ? -1.738 -21.693 4.225 1.00 67.88 176 LYS A CA 1
ATOM 1414 C C . LYS A 1 176 ? -1.103 -21.315 5.566 1.00 67.88 176 LYS A C 1
ATOM 1416 O O . LYS A 1 176 ? -1.815 -21.189 6.553 1.00 67.88 176 LYS A O 1
ATOM 1421 N N . ASN A 1 177 ? 0.210 -21.103 5.592 1.00 69.75 177 ASN A N 1
ATOM 1422 C CA . ASN A 1 177 ? 0.963 -20.760 6.799 1.00 69.75 177 ASN A CA 1
ATOM 1423 C C . ASN A 1 177 ? 0.702 -19.328 7.301 1.00 69.75 177 ASN A C 1
ATOM 1425 O O . ASN A 1 177 ? 1.098 -19.004 8.413 1.00 69.75 177 ASN A O 1
ATOM 1429 N N . ILE A 1 178 ? 0.062 -18.478 6.491 1.00 68.19 178 ILE A N 1
ATOM 1430 C CA . ILE A 1 178 ? -0.227 -17.069 6.812 1.00 68.19 178 ILE A CA 1
ATOM 1431 C C . ILE A 1 178 ? -1.704 -16.892 7.230 1.00 68.19 178 ILE A C 1
ATOM 1433 O O . ILE A 1 178 ? -2.138 -15.807 7.611 1.00 68.19 178 ILE A O 1
ATOM 1437 N N . ILE A 1 179 ? -2.500 -17.964 7.186 1.00 69.31 179 ILE A N 1
ATOM 1438 C CA . ILE A 1 179 ? -3.928 -17.920 7.506 1.00 69.31 179 ILE A CA 1
ATOM 1439 C C . ILE A 1 179 ? -4.103 -17.931 9.029 1.00 69.31 179 ILE A C 1
ATOM 1441 O O . ILE A 1 179 ? -3.738 -18.896 9.697 1.00 69.31 179 ILE A O 1
ATOM 1445 N N . SER A 1 180 ? -4.682 -16.857 9.563 1.00 77.81 180 SER A N 1
ATOM 1446 C CA . SER A 1 180 ? -5.090 -16.715 10.963 1.00 77.81 180 SER A CA 1
ATOM 1447 C C . SER A 1 180 ? -6.529 -16.203 11.040 1.00 77.81 180 SER A C 1
ATOM 1449 O O . SER A 1 180 ? -7.049 -15.669 10.061 1.00 77.81 180 SER A O 1
ATOM 1451 N N . ASP A 1 181 ? -7.162 -16.304 12.209 1.00 82.81 181 ASP A N 1
ATOM 1452 C CA . ASP A 1 181 ? -8.536 -15.818 12.422 1.00 82.81 181 ASP A CA 1
ATOM 1453 C C . ASP A 1 181 ? -8.672 -14.294 12.225 1.00 82.81 181 ASP A C 1
ATOM 1455 O O . ASP A 1 181 ? -9.755 -13.785 11.938 1.00 82.81 181 ASP A O 1
ATOM 1459 N N . LYS A 1 182 ? -7.560 -13.552 12.333 1.00 88.12 182 LYS A N 1
ATOM 1460 C CA . LYS A 1 182 ? -7.495 -12.100 12.099 1.00 88.12 182 LYS A CA 1
ATOM 1461 C C . LYS A 1 182 ? -7.354 -11.718 10.621 1.00 88.12 182 LYS A C 1
ATOM 1463 O O . LYS A 1 182 ? -7.269 -10.531 10.310 1.00 88.12 182 LYS A O 1
ATOM 1468 N N . HIS A 1 183 ? -7.282 -12.690 9.716 1.00 91.00 183 HIS A N 1
ATOM 1469 C CA . HIS A 1 183 ? -6.932 -12.460 8.322 1.00 91.00 183 HIS A CA 1
ATOM 1470 C C . HIS A 1 183 ? -7.995 -12.995 7.358 1.00 91.00 183 HIS A C 1
ATOM 1472 O O . HIS A 1 183 ? -8.327 -14.181 7.368 1.00 91.00 183 HIS A O 1
ATOM 1478 N N . THR A 1 184 ? -8.436 -12.138 6.435 1.00 91.12 184 THR A N 1
ATOM 1479 C CA . THR A 1 184 ? -9.327 -12.515 5.331 1.00 91.12 184 THR A CA 1
ATOM 1480 C C . THR A 1 184 ? -8.625 -12.312 3.995 1.00 91.12 184 THR A C 1
ATOM 1482 O O . THR A 1 184 ? -8.079 -11.245 3.722 1.00 91.12 184 THR A O 1
ATOM 1485 N N . ASN A 1 185 ? -8.669 -13.324 3.126 1.00 91.62 185 ASN A N 1
ATOM 1486 C CA . ASN A 1 185 ? -8.205 -13.198 1.747 1.00 91.62 185 ASN A CA 1
ATOM 1487 C C . ASN A 1 185 ? -9.386 -12.969 0.801 1.00 91.62 185 ASN A C 1
ATOM 1489 O O . ASN A 1 185 ? -10.315 -13.774 0.756 1.00 91.62 185 ASN A O 1
ATOM 1493 N N . VAL A 1 186 ? -9.314 -11.898 0.017 1.00 91.81 186 VAL A N 1
ATOM 1494 C CA . VAL A 1 186 ? -10.267 -11.587 -1.045 1.00 91.81 186 VAL A CA 1
ATOM 1495 C C . VAL A 1 186 ? -9.580 -11.792 -2.388 1.00 91.81 186 VAL A C 1
ATOM 1497 O O . VAL A 1 186 ? -8.590 -11.129 -2.715 1.00 91.81 186 VAL A O 1
ATOM 1500 N N . SER A 1 187 ? -10.120 -12.715 -3.184 1.00 91.44 187 SER A N 1
ATOM 1501 C CA . SER A 1 187 ? -9.616 -12.954 -4.531 1.00 91.44 187 SER A CA 1
ATOM 1502 C C . SER A 1 187 ? -10.149 -11.894 -5.488 1.00 91.44 187 SER A C 1
ATOM 1504 O O . SER A 1 187 ? -11.359 -11.740 -5.647 1.00 91.44 187 SER A O 1
ATOM 1506 N N . HIS A 1 188 ? -9.241 -11.169 -6.135 1.00 92.44 188 HIS A N 1
ATOM 1507 C CA . HIS A 1 188 ? -9.583 -10.156 -7.123 1.00 92.44 188 HIS A CA 1
ATOM 1508 C C . HIS A 1 188 ? -8.583 -10.178 -8.279 1.00 92.44 188 HIS A C 1
ATOM 1510 O O . HIS A 1 188 ? -7.366 -10.232 -8.073 1.00 92.44 188 HIS A O 1
ATOM 1516 N N . THR A 1 189 ? -9.104 -10.186 -9.505 1.00 88.31 189 THR A N 1
ATOM 1517 C CA . THR A 1 189 ? -8.307 -10.390 -10.721 1.00 88.31 189 THR A CA 1
ATOM 1518 C C . THR A 1 189 ? -8.101 -9.123 -11.540 1.00 88.31 189 THR A C 1
ATOM 1520 O O . THR A 1 189 ? -7.043 -9.000 -12.159 1.00 88.31 189 THR A O 1
ATOM 1523 N N . ASP A 1 190 ? -9.072 -8.207 -11.551 1.00 90.81 190 ASP A N 1
ATOM 1524 C CA . ASP A 1 190 ? -9.060 -7.023 -12.415 1.00 90.81 190 ASP A CA 1
ATOM 1525 C C . ASP A 1 190 ? -8.741 -5.731 -11.653 1.00 90.81 190 ASP A C 1
ATOM 1527 O O . ASP A 1 190 ? -9.622 -4.990 -11.244 1.00 90.81 190 ASP A O 1
ATOM 1531 N N . PHE A 1 191 ? -7.453 -5.421 -11.522 1.00 90.69 191 PHE A N 1
ATOM 1532 C CA . PHE A 1 191 ? -6.963 -4.241 -10.794 1.00 90.69 191 PHE A CA 1
ATOM 1533 C C . PHE A 1 191 ? -7.176 -2.894 -11.502 1.00 90.69 191 PHE A C 1
ATOM 1535 O O . PHE A 1 191 ? -6.600 -1.887 -11.081 1.00 90.69 191 PHE A O 1
ATOM 1542 N N . LEU A 1 192 ? -7.948 -2.859 -12.588 1.00 92.50 192 LEU A N 1
ATOM 1543 C CA . LEU A 1 192 ? -8.428 -1.610 -13.178 1.00 92.50 192 LEU A CA 1
ATOM 1544 C C . LEU A 1 192 ? -9.844 -1.260 -12.715 1.00 92.50 192 LEU A C 1
ATOM 1546 O O . LEU A 1 192 ? -10.201 -0.084 -12.758 1.00 92.50 192 LEU A O 1
ATOM 1550 N N . ASP A 1 193 ? -10.621 -2.243 -12.249 1.00 92.31 193 ASP A N 1
ATOM 1551 C CA . ASP A 1 193 ? -11.994 -2.046 -11.791 1.00 92.31 193 ASP A CA 1
ATOM 1552 C C . ASP A 1 193 ? -12.202 -2.584 -10.370 1.00 92.31 193 ASP A C 1
ATOM 1554 O O . ASP A 1 193 ? -12.330 -3.785 -10.130 1.00 92.31 193 ASP A O 1
ATOM 1558 N N . TYR A 1 194 ? -12.313 -1.658 -9.418 1.00 92.56 194 TYR A N 1
ATOM 1559 C CA . TYR A 1 194 ? -12.551 -1.971 -8.010 1.00 92.56 194 TYR A CA 1
ATOM 1560 C C . TYR A 1 194 ? -14.018 -1.838 -7.590 1.00 92.56 194 TYR A C 1
ATOM 1562 O O . TYR A 1 194 ? -14.309 -1.896 -6.394 1.00 92.56 194 TYR A O 1
ATOM 1570 N N . THR A 1 195 ? -14.957 -1.707 -8.534 1.00 90.62 195 THR A N 1
ATOM 1571 C CA . THR A 1 195 ? -16.399 -1.620 -8.241 1.00 90.62 195 THR A CA 1
ATOM 1572 C C . THR A 1 195 ? -16.907 -2.735 -7.306 1.00 90.62 195 THR A C 1
ATOM 1574 O O . THR A 1 195 ? -17.666 -2.433 -6.384 1.00 90.62 195 THR A O 1
ATOM 1577 N N . PRO A 1 196 ? -16.462 -4.006 -7.428 1.00 91.56 196 PRO A N 1
ATOM 1578 C CA . PRO A 1 196 ? -16.891 -5.071 -6.515 1.00 91.56 196 PRO A CA 1
ATOM 1579 C C . PRO A 1 196 ? -16.377 -4.920 -5.073 1.00 91.56 196 PRO A C 1
ATOM 1581 O O . PRO A 1 196 ? -16.887 -5.574 -4.166 1.00 91.56 196 PRO A O 1
ATOM 1584 N N . LEU A 1 197 ? -15.344 -4.100 -4.859 1.00 91.50 197 LEU A N 1
ATOM 1585 C CA . LEU A 1 197 ? -14.620 -3.966 -3.594 1.00 91.50 197 LEU A CA 1
ATOM 1586 C C . LEU A 1 197 ? -14.930 -2.656 -2.858 1.00 91.50 197 LEU A C 1
ATOM 1588 O O . LEU A 1 197 ? -14.388 -2.427 -1.780 1.00 91.50 197 LEU A O 1
ATOM 1592 N N . LEU A 1 198 ? -15.826 -1.815 -3.381 1.00 90.31 198 LEU A N 1
ATOM 1593 C CA . LEU A 1 198 ? -16.150 -0.517 -2.775 1.00 90.31 198 LEU A CA 1
ATOM 1594 C C . LEU A 1 198 ? -16.643 -0.664 -1.326 1.00 90.31 198 LEU A C 1
ATOM 1596 O O . LEU A 1 198 ? -16.119 -0.005 -0.433 1.00 90.31 198 LEU A O 1
ATOM 1600 N N . ASN A 1 199 ? -17.536 -1.624 -1.063 1.00 90.75 199 ASN A N 1
ATOM 1601 C CA . ASN A 1 199 ? -18.030 -1.915 0.293 1.00 90.75 199 ASN A CA 1
ATOM 1602 C C . ASN A 1 199 ? -16.910 -2.347 1.254 1.00 90.75 199 ASN A C 1
ATOM 1604 O O . ASN A 1 199 ? -16.995 -2.145 2.467 1.00 90.75 199 ASN A O 1
ATOM 1608 N N . LEU A 1 200 ? -15.855 -2.978 0.727 1.00 91.75 200 LEU A N 1
ATOM 1609 C CA . LEU A 1 200 ? -14.695 -3.342 1.527 1.00 91.75 200 LEU A CA 1
ATOM 1610 C C . LEU A 1 200 ? -13.943 -2.074 1.944 1.00 91.75 200 LEU A C 1
ATOM 1612 O O . LEU A 1 200 ? -13.602 -1.934 3.114 1.00 91.75 200 LEU A O 1
ATOM 1616 N N . PHE A 1 201 ? -13.736 -1.128 1.026 1.00 91.38 201 PHE A N 1
ATOM 1617 C CA . PHE A 1 201 ? -12.994 0.108 1.291 1.00 91.38 201 PHE A CA 1
ATOM 1618 C C . PHE A 1 201 ? -13.670 1.037 2.312 1.00 91.38 201 PHE A C 1
ATOM 1620 O O . PHE A 1 201 ? -12.965 1.719 3.055 1.00 91.38 201 PHE A O 1
ATOM 1627 N N . GLU A 1 202 ? -15.000 1.023 2.428 1.00 89.62 202 GLU A N 1
ATOM 1628 C CA . GLU A 1 202 ? -15.724 1.792 3.462 1.00 89.62 202 GLU A CA 1
ATOM 1629 C C . GLU A 1 202 ? -15.311 1.405 4.885 1.00 89.62 202 GLU A C 1
ATOM 1631 O O . GLU A 1 202 ? -15.214 2.251 5.770 1.00 89.62 202 GLU A O 1
ATOM 1636 N N . ASN A 1 203 ? -15.037 0.119 5.098 1.00 88.75 203 ASN A N 1
ATOM 1637 C CA . ASN A 1 203 ? -14.856 -0.459 6.427 1.00 88.75 203 ASN A CA 1
ATOM 1638 C C . ASN A 1 203 ? -13.392 -0.520 6.889 1.00 88.75 203 ASN A C 1
ATOM 1640 O O . ASN A 1 203 ? -13.115 -1.117 7.928 1.00 88.75 203 ASN A O 1
ATOM 1644 N N . HIS A 1 204 ? -12.455 0.045 6.125 1.00 92.06 204 HIS A N 1
ATOM 1645 C CA . HIS A 1 204 ? -11.024 -0.004 6.430 1.00 92.06 204 HIS A CA 1
ATOM 1646 C C . HIS A 1 204 ? -10.444 1.398 6.617 1.00 92.06 204 HIS A C 1
ATOM 1648 O O . HIS A 1 204 ? -10.872 2.358 5.981 1.00 92.06 204 HIS A O 1
ATOM 1654 N N . GLN A 1 205 ? -9.442 1.517 7.487 1.00 91.44 205 GLN A N 1
ATOM 1655 C CA . GLN A 1 205 ? -8.823 2.800 7.834 1.00 91.44 205 GLN A CA 1
ATOM 1656 C C . GLN A 1 205 ? -7.490 3.032 7.116 1.00 91.44 205 GLN A C 1
ATOM 1658 O O . GLN A 1 205 ? -7.070 4.182 6.970 1.00 91.44 205 GLN A O 1
ATOM 1663 N N . ALA A 1 206 ? -6.811 1.969 6.679 1.00 92.44 206 ALA A N 1
ATOM 1664 C CA . ALA A 1 206 ? -5.546 2.080 5.963 1.00 92.44 206 ALA A CA 1
ATOM 1665 C C . ALA A 1 206 ? -5.407 1.034 4.853 1.00 92.44 206 ALA A C 1
ATOM 1667 O O . ALA A 1 206 ? -5.906 -0.086 4.958 1.00 92.44 206 ALA A O 1
ATOM 1668 N N . CYS A 1 207 ? -4.671 1.400 3.809 1.00 94.94 207 CYS A N 1
ATOM 1669 C CA . CYS A 1 207 ? -4.311 0.546 2.690 1.00 94.94 207 CYS A CA 1
ATOM 1670 C C . CYS A 1 207 ? -2.793 0.579 2.495 1.00 94.94 207 CYS A C 1
ATOM 1672 O O . CYS A 1 207 ? -2.215 1.636 2.251 1.00 94.94 207 CYS A O 1
ATOM 1674 N N . ILE A 1 208 ? -2.156 -0.587 2.574 1.00 95.81 208 ILE A N 1
ATOM 1675 C CA . ILE A 1 208 ? -0.747 -0.791 2.246 1.00 95.81 208 ILE A CA 1
ATOM 1676 C C . ILE A 1 208 ? -0.666 -1.341 0.826 1.00 95.81 208 ILE A C 1
ATOM 1678 O O . ILE A 1 208 ? -1.121 -2.449 0.525 1.00 95.81 208 ILE A O 1
ATOM 1682 N N . TRP A 1 209 ? -0.050 -0.563 -0.053 1.00 95.88 209 TRP A N 1
ATOM 1683 C CA . TRP A 1 209 ? 0.162 -0.914 -1.443 1.00 95.88 209 TRP A CA 1
ATOM 1684 C C . TRP A 1 209 ? 1.575 -1.463 -1.647 1.00 95.88 209 TRP A C 1
ATOM 1686 O O . TRP A 1 209 ? 2.517 -0.725 -1.938 1.00 95.88 209 TRP A O 1
ATOM 1696 N N . ALA A 1 210 ? 1.713 -2.782 -1.501 1.00 94.56 210 ALA A N 1
ATOM 1697 C CA . ALA A 1 210 ? 2.958 -3.516 -1.740 1.00 94.56 210 ALA A CA 1
ATOM 1698 C C . ALA A 1 210 ? 2.958 -4.248 -3.097 1.00 94.56 210 ALA A C 1
ATOM 1700 O O . ALA A 1 210 ? 3.720 -5.197 -3.306 1.00 94.56 210 ALA A O 1
ATOM 1701 N N . LEU A 1 211 ? 2.080 -3.850 -4.024 1.00 92.38 211 LEU A N 1
ATOM 1702 C CA . LEU A 1 211 ? 1.985 -4.467 -5.341 1.00 92.38 211 LEU A CA 1
ATOM 1703 C C . LEU A 1 211 ? 3.075 -3.910 -6.263 1.00 92.38 211 LEU A C 1
ATOM 1705 O O . LEU A 1 211 ? 3.183 -2.708 -6.487 1.00 92.38 211 LEU A O 1
ATOM 1709 N N . GLY A 1 212 ? 3.884 -4.807 -6.815 1.00 88.81 212 GLY A N 1
ATOM 1710 C CA . GLY A 1 212 ? 4.938 -4.457 -7.753 1.00 88.81 212 GLY A CA 1
ATOM 1711 C C . GLY A 1 212 ? 5.486 -5.687 -8.461 1.00 88.81 212 GLY A C 1
ATOM 1712 O O . GLY A 1 212 ? 5.323 -6.819 -8.005 1.00 88.81 212 GLY A O 1
ATOM 1713 N N . THR A 1 213 ? 6.135 -5.457 -9.596 1.00 89.56 213 THR A N 1
ATOM 1714 C CA . THR A 1 213 ? 6.857 -6.485 -10.350 1.00 89.56 213 THR A CA 1
ATOM 1715 C C . THR A 1 213 ? 8.272 -6.002 -10.649 1.00 89.56 213 THR A C 1
ATOM 1717 O O . THR A 1 213 ? 8.565 -4.811 -10.548 1.00 89.56 213 THR A O 1
ATOM 1720 N N . SER A 1 214 ? 9.172 -6.920 -10.993 1.00 86.38 214 SER A N 1
ATOM 1721 C CA . SER A 1 214 ? 10.507 -6.551 -11.458 1.00 86.38 214 SER A CA 1
ATOM 1722 C C . SER A 1 214 ? 10.440 -6.083 -12.910 1.00 86.38 214 SER A C 1
ATOM 1724 O O . SER A 1 214 ? 9.806 -6.736 -13.740 1.00 86.38 214 SER A O 1
ATOM 1726 N N . GLN A 1 215 ? 11.152 -5.000 -13.236 1.00 85.12 215 GLN A N 1
ATOM 1727 C CA . GLN A 1 215 ? 11.270 -4.500 -14.614 1.00 85.12 215 GLN A CA 1
ATOM 1728 C C . GLN A 1 215 ? 11.887 -5.536 -15.574 1.00 85.12 215 GLN A C 1
ATOM 1730 O O . GLN A 1 215 ? 11.717 -5.429 -16.778 1.00 85.12 215 GLN A O 1
ATOM 1735 N N . ASN A 1 216 ? 12.597 -6.541 -15.046 1.00 88.19 216 ASN A N 1
ATOM 1736 C CA . ASN A 1 216 ? 13.245 -7.581 -15.849 1.00 88.19 216 ASN A CA 1
ATOM 1737 C C . ASN A 1 216 ? 12.302 -8.745 -16.199 1.00 88.19 216 ASN A C 1
ATOM 1739 O O . ASN A 1 216 ? 12.660 -9.594 -17.010 1.00 88.19 216 ASN A O 1
ATOM 1743 N N . THR A 1 217 ? 11.141 -8.843 -15.545 1.00 88.81 217 THR A N 1
ATOM 1744 C CA . THR A 1 217 ? 10.229 -9.991 -15.680 1.00 88.81 217 THR A CA 1
ATOM 1745 C C . THR A 1 217 ? 9.112 -9.734 -16.690 1.00 88.81 217 THR A C 1
ATOM 1747 O O . THR A 1 217 ? 8.526 -10.683 -17.200 1.00 88.81 217 THR A O 1
ATOM 1750 N N . VAL A 1 218 ? 8.804 -8.468 -16.967 1.00 91.38 218 VAL A N 1
ATOM 1751 C CA . VAL A 1 218 ? 7.672 -8.050 -17.802 1.00 91.38 218 VAL A CA 1
ATOM 1752 C C . VAL A 1 218 ? 8.116 -7.014 -18.828 1.00 91.38 218 VAL A C 1
ATOM 1754 O O . VAL A 1 218 ? 9.153 -6.373 -18.673 1.00 91.38 218 VAL A O 1
ATOM 1757 N N . ASN A 1 219 ? 7.301 -6.821 -19.860 1.00 93.81 219 ASN A N 1
ATOM 1758 C CA . ASN A 1 219 ? 7.524 -5.763 -20.840 1.00 93.81 219 ASN A CA 1
ATOM 1759 C C . ASN A 1 219 ? 7.270 -4.376 -20.228 1.00 93.81 219 ASN A C 1
ATOM 1761 O O . ASN A 1 219 ? 6.544 -4.244 -19.246 1.00 93.81 219 ASN A O 1
ATOM 1765 N N . GLU A 1 220 ? 7.809 -3.325 -20.846 1.00 92.44 220 GLU A N 1
ATOM 1766 C CA . GLU A 1 220 ? 7.672 -1.942 -20.364 1.00 92.44 220 GLU A CA 1
ATOM 1767 C C . GLU A 1 220 ? 6.210 -1.498 -20.206 1.00 92.44 220 GLU A C 1
ATOM 1769 O O . GLU A 1 220 ? 5.840 -0.945 -19.174 1.00 92.44 220 GLU A O 1
ATOM 1774 N N . THR A 1 221 ? 5.350 -1.793 -21.181 1.00 94.19 221 THR A N 1
ATOM 1775 C CA . THR A 1 221 ? 3.921 -1.443 -21.120 1.00 94.19 221 THR A CA 1
ATOM 1776 C C . THR A 1 221 ? 3.199 -2.147 -19.973 1.00 94.19 221 THR A C 1
ATOM 1778 O O . THR A 1 221 ? 2.387 -1.544 -19.276 1.00 94.19 221 THR A O 1
ATOM 1781 N N . GLU A 1 222 ? 3.524 -3.416 -19.739 1.00 93.38 222 GLU A N 1
ATOM 1782 C CA . GLU A 1 222 ? 2.965 -4.197 -18.640 1.00 93.38 222 GLU A CA 1
ATOM 1783 C C . GLU A 1 222 ? 3.518 -3.733 -17.286 1.00 93.38 222 GLU A C 1
ATOM 1785 O O . GLU A 1 222 ? 2.774 -3.647 -16.310 1.00 93.38 222 GLU A O 1
ATOM 1790 N N . TYR A 1 223 ? 4.795 -3.349 -17.233 1.00 94.31 223 TYR A N 1
ATOM 1791 C CA . TYR A 1 223 ? 5.416 -2.756 -16.054 1.00 94.31 223 TYR A CA 1
ATOM 1792 C C . TYR A 1 223 ? 4.726 -1.453 -15.640 1.00 94.31 223 TYR A C 1
ATOM 1794 O O . TYR A 1 223 ? 4.416 -1.272 -14.459 1.00 94.31 223 TYR A O 1
ATOM 1802 N N . ILE A 1 224 ? 4.462 -0.571 -16.611 1.00 94.31 224 ILE A N 1
ATOM 1803 C CA . ILE A 1 224 ? 3.734 0.685 -16.401 1.00 94.31 224 ILE A CA 1
ATOM 1804 C C . ILE A 1 224 ? 2.325 0.379 -15.903 1.00 94.31 224 ILE A C 1
ATOM 1806 O O . ILE A 1 224 ? 1.941 0.871 -14.847 1.00 94.31 224 ILE A O 1
ATOM 1810 N N . LYS A 1 225 ? 1.598 -0.514 -16.580 1.00 94.81 225 LYS A N 1
ATOM 1811 C CA . LYS A 1 225 ? 0.242 -0.902 -16.177 1.00 94.81 225 LYS A CA 1
ATOM 1812 C C . LYS A 1 225 ? 0.179 -1.402 -14.729 1.00 94.81 225 LYS A C 1
ATOM 1814 O O . LYS A 1 225 ? -0.686 -0.990 -13.962 1.00 94.81 225 LYS A O 1
ATOM 1819 N N . ILE A 1 226 ? 1.114 -2.271 -14.343 1.00 93.44 226 ILE A N 1
ATOM 1820 C CA . ILE A 1 226 ? 1.156 -2.867 -13.002 1.00 93.44 226 ILE A CA 1
ATOM 1821 C C . ILE A 1 226 ? 1.559 -1.847 -11.932 1.00 93.44 226 ILE A C 1
ATOM 1823 O O . ILE A 1 226 ? 0.994 -1.853 -10.843 1.00 93.44 226 ILE A O 1
ATOM 1827 N N . THR A 1 227 ? 2.562 -1.014 -12.211 1.00 93.31 227 THR A N 1
ATOM 1828 C CA . THR A 1 227 ? 3.165 -0.130 -11.198 1.00 93.31 227 THR A CA 1
ATOM 1829 C C . THR A 1 227 ? 2.397 1.178 -11.049 1.00 93.31 227 THR A C 1
ATOM 1831 O O . THR A 1 227 ? 2.252 1.676 -9.936 1.00 93.31 227 THR A O 1
ATOM 1834 N N . HIS A 1 228 ? 1.902 1.723 -12.156 1.00 94.75 228 HIS A N 1
ATOM 1835 C CA . HIS A 1 228 ? 1.279 3.036 -12.221 1.00 94.75 228 HIS A CA 1
ATOM 1836 C C . HIS A 1 228 ? -0.247 2.925 -12.295 1.00 94.75 228 HIS A C 1
ATOM 1838 O O . HIS A 1 228 ? -0.943 3.367 -11.381 1.00 94.75 228 HIS A O 1
ATOM 1844 N N . ASP A 1 229 ? -0.776 2.276 -13.337 1.00 95.31 229 ASP A N 1
ATOM 1845 C CA . ASP A 1 229 ? -2.216 2.325 -13.626 1.00 95.31 229 ASP A CA 1
ATOM 1846 C C . ASP A 1 229 ? -3.047 1.610 -12.555 1.00 95.31 229 ASP A C 1
ATOM 1848 O O . ASP A 1 229 ? -4.056 2.147 -12.103 1.00 95.31 229 ASP A O 1
ATOM 1852 N N . TYR A 1 230 ? -2.602 0.436 -12.088 1.00 95.44 230 TYR A N 1
ATOM 1853 C CA . TYR A 1 230 ? -3.280 -0.282 -10.998 1.00 95.44 230 TYR A CA 1
ATOM 1854 C C . TYR A 1 230 ? -3.301 0.524 -9.702 1.00 95.44 230 TYR A C 1
ATOM 1856 O O . TYR A 1 230 ? -4.317 0.545 -9.006 1.00 95.44 230 TYR A O 1
ATOM 1864 N N . THR A 1 231 ? -2.196 1.203 -9.398 1.00 9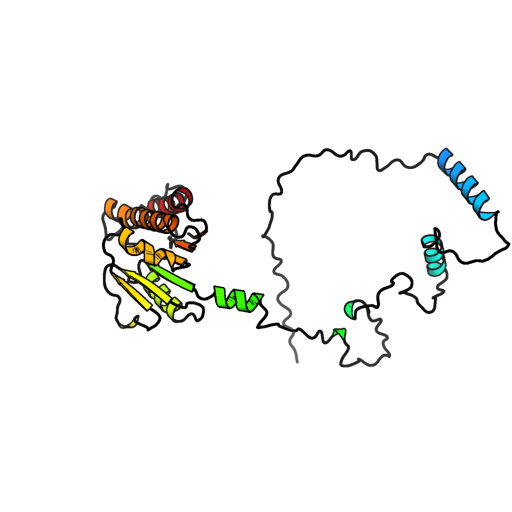5.12 231 THR A N 1
ATOM 1865 C CA . THR A 1 231 ? -2.053 2.023 -8.196 1.00 95.12 231 THR A CA 1
ATOM 1866 C C . THR A 1 231 ? -3.000 3.220 -8.241 1.00 95.12 231 THR A C 1
ATOM 1868 O O . THR A 1 231 ? -3.730 3.464 -7.281 1.00 95.12 231 THR A O 1
ATOM 1871 N N . LEU A 1 232 ? -3.050 3.939 -9.369 1.00 95.38 232 LEU A N 1
ATOM 1872 C CA . LEU A 1 232 ? -3.955 5.079 -9.534 1.00 95.38 232 LEU A CA 1
ATOM 1873 C C . LEU A 1 232 ? -5.425 4.657 -9.558 1.00 95.38 232 LEU A C 1
ATOM 1875 O O . LEU A 1 232 ? -6.255 5.335 -8.953 1.00 95.38 232 LEU A O 1
ATOM 1879 N N . ALA A 1 233 ? -5.759 3.545 -10.218 1.00 95.62 233 ALA A N 1
ATOM 1880 C CA . ALA A 1 233 ? -7.121 3.018 -10.239 1.00 95.62 233 ALA A CA 1
ATOM 1881 C C . ALA A 1 233 ? -7.606 2.660 -8.823 1.00 95.62 233 ALA A C 1
ATOM 1883 O O . ALA A 1 233 ? -8.727 3.015 -8.447 1.00 95.62 233 ALA A O 1
ATOM 1884 N N . ALA A 1 234 ? -6.746 2.032 -8.012 1.00 94.44 234 ALA A N 1
ATOM 1885 C CA . ALA A 1 234 ? -7.053 1.722 -6.619 1.00 94.44 234 ALA A CA 1
ATOM 1886 C C . ALA A 1 234 ? -7.229 2.996 -5.789 1.00 94.44 234 ALA A C 1
ATOM 1888 O O . ALA A 1 234 ? -8.246 3.158 -5.119 1.00 94.44 234 ALA A O 1
ATOM 1889 N N . ALA A 1 235 ? -6.274 3.925 -5.873 1.00 94.88 235 ALA A N 1
ATOM 1890 C CA . ALA A 1 235 ? -6.296 5.155 -5.092 1.00 94.88 235 ALA A CA 1
ATOM 1891 C C . ALA A 1 235 ? -7.535 6.016 -5.396 1.00 94.88 235 ALA A C 1
ATOM 1893 O O . ALA A 1 235 ? -8.194 6.476 -4.466 1.00 94.88 235 ALA A O 1
ATOM 1894 N N . LYS A 1 236 ? -7.911 6.158 -6.677 1.00 94.75 236 LYS A N 1
ATOM 1895 C CA . LYS A 1 236 ? -9.132 6.871 -7.096 1.00 94.75 236 LYS A CA 1
ATOM 1896 C C . LYS A 1 236 ? -10.399 6.177 -6.592 1.00 94.75 236 LYS A C 1
ATOM 1898 O O . LYS A 1 236 ? -11.307 6.834 -6.089 1.00 94.75 236 LYS A O 1
ATOM 1903 N N . SER A 1 237 ? -10.454 4.848 -6.687 1.00 94.31 237 SER A N 1
ATOM 1904 C CA . SER A 1 237 ? -11.605 4.071 -6.205 1.00 94.31 237 SER A CA 1
ATOM 1905 C C . SER A 1 237 ? -11.777 4.186 -4.689 1.00 94.31 237 SER A C 1
ATOM 1907 O O . SER A 1 237 ? -12.895 4.352 -4.210 1.00 94.31 237 SER A O 1
ATOM 1909 N N . ILE A 1 238 ? -10.671 4.162 -3.940 1.00 94.38 238 ILE A N 1
ATOM 1910 C CA . ILE A 1 238 ? -10.675 4.364 -2.488 1.00 94.38 238 ILE A CA 1
ATOM 1911 C C . ILE A 1 238 ? -11.103 5.794 -2.154 1.00 94.38 238 ILE A C 1
ATOM 1913 O O . ILE A 1 238 ? -11.962 5.969 -1.299 1.00 94.38 238 ILE A O 1
ATOM 1917 N N . ALA A 1 239 ? -10.575 6.812 -2.838 1.00 93.62 239 ALA A N 1
ATOM 1918 C CA . ALA A 1 239 ? -10.913 8.207 -2.556 1.00 93.62 239 ALA A CA 1
ATOM 1919 C C . ALA A 1 239 ? -12.400 8.527 -2.745 1.00 93.62 239 ALA A C 1
ATOM 1921 O O . ALA A 1 239 ? -12.956 9.315 -1.981 1.00 93.62 239 ALA A O 1
ATOM 1922 N N . ASN A 1 240 ? -13.048 7.893 -3.726 1.00 92.88 240 ASN A N 1
ATOM 1923 C CA . ASN A 1 240 ? -14.481 8.060 -3.978 1.00 92.88 240 ASN A CA 1
ATOM 1924 C C . ASN A 1 240 ? -15.355 7.573 -2.814 1.00 92.88 240 ASN A C 1
ATOM 1926 O O . ASN A 1 240 ? -16.458 8.076 -2.622 1.00 92.88 240 ASN A O 1
ATOM 1930 N N . VAL A 1 241 ? -14.869 6.589 -2.059 1.00 93.12 241 VAL A N 1
ATOM 1931 C CA . VAL A 1 241 ? -15.628 5.890 -1.020 1.00 93.12 241 VAL A CA 1
ATOM 1932 C C . VAL A 1 241 ? -15.206 6.348 0.375 1.00 93.12 241 VAL A C 1
ATOM 1934 O O . VAL A 1 241 ? -16.031 6.716 1.206 1.00 93.12 241 VAL A O 1
ATOM 1937 N N . ASN A 1 242 ? -13.899 6.357 0.625 1.00 91.25 242 ASN A N 1
ATOM 1938 C CA . ASN A 1 242 ? -13.285 6.724 1.888 1.00 91.25 242 ASN A CA 1
ATOM 1939 C C . ASN A 1 242 ? -12.066 7.639 1.649 1.00 91.25 242 ASN A C 1
ATOM 1941 O O . ASN A 1 242 ? -10.918 7.185 1.684 1.00 91.25 242 ASN A O 1
ATOM 1945 N N . PRO A 1 243 ? -12.280 8.955 1.456 1.00 89.69 243 PRO A N 1
ATOM 1946 C CA . PRO A 1 243 ? -11.196 9.913 1.215 1.00 89.69 243 PRO A CA 1
ATOM 1947 C C . PRO A 1 243 ? -10.283 10.138 2.432 1.00 89.69 243 PRO A C 1
ATOM 1949 O O . PRO A 1 243 ? -9.240 10.784 2.307 1.00 89.69 243 PRO A O 1
ATOM 1952 N N . ALA A 1 244 ? -10.685 9.657 3.614 1.00 87.81 244 ALA A N 1
ATOM 1953 C CA . ALA A 1 244 ? -9.903 9.719 4.845 1.00 87.81 244 ALA A CA 1
ATOM 1954 C C . ALA A 1 244 ? -9.029 8.471 5.066 1.00 87.81 244 ALA A C 1
ATOM 1956 O O . ALA A 1 244 ? -8.274 8.432 6.035 1.00 87.81 244 ALA A O 1
ATOM 1957 N N . MET A 1 245 ? -9.117 7.455 4.198 1.00 90.56 245 MET A N 1
ATOM 1958 C CA . MET A 1 245 ? -8.274 6.267 4.302 1.00 90.56 245 MET A CA 1
ATOM 1959 C C . MET A 1 245 ? -6.799 6.638 4.111 1.00 90.56 245 MET A C 1
ATOM 1961 O O . MET A 1 245 ? -6.436 7.323 3.154 1.00 90.56 245 MET A O 1
ATOM 1965 N N . ARG A 1 246 ? -5.939 6.125 4.995 1.00 92.44 246 ARG A N 1
ATOM 1966 C CA . ARG A 1 246 ? -4.483 6.264 4.874 1.00 92.44 246 ARG A CA 1
ATOM 1967 C C . ARG A 1 246 ? -3.959 5.349 3.784 1.00 92.44 246 ARG A C 1
ATOM 1969 O O . ARG A 1 246 ? -4.032 4.129 3.924 1.00 92.44 246 ARG A O 1
ATOM 1976 N N . PHE A 1 247 ? -3.395 5.918 2.728 1.00 95.12 247 PHE A N 1
ATOM 1977 C CA . PHE A 1 247 ? -2.827 5.144 1.629 1.00 95.12 247 PHE A CA 1
ATOM 1978 C C . PHE A 1 247 ? -1.303 5.167 1.688 1.00 95.12 247 PHE A C 1
ATOM 1980 O O . PHE A 1 247 ? -0.676 6.217 1.565 1.00 95.12 247 PHE A O 1
ATOM 1987 N N . ILE A 1 248 ? -0.714 3.995 1.905 1.00 95.25 248 ILE A N 1
ATOM 1988 C CA . ILE A 1 248 ? 0.725 3.795 2.062 1.00 95.25 248 ILE A CA 1
ATOM 1989 C C . ILE A 1 248 ? 1.234 3.110 0.799 1.00 95.25 248 ILE A C 1
ATOM 1991 O O . ILE A 1 248 ? 1.056 1.906 0.613 1.00 95.25 248 ILE A O 1
ATOM 1995 N N . PHE A 1 249 ? 1.855 3.882 -0.080 1.00 95.44 249 PHE A N 1
ATOM 1996 C CA . PHE A 1 249 ? 2.488 3.401 -1.294 1.00 95.44 249 PHE A CA 1
ATOM 1997 C C . PHE A 1 249 ? 3.925 2.976 -1.010 1.00 95.44 249 PHE A C 1
ATOM 1999 O O . PHE A 1 249 ? 4.741 3.774 -0.563 1.00 95.44 249 PHE A O 1
ATOM 2006 N N . ILE A 1 250 ? 4.256 1.713 -1.284 1.00 93.44 250 ILE A N 1
ATOM 2007 C CA . ILE A 1 250 ? 5.634 1.239 -1.148 1.00 93.44 250 ILE A CA 1
ATOM 2008 C C . ILE A 1 250 ? 6.383 1.538 -2.444 1.00 93.44 250 ILE A C 1
ATOM 2010 O O . ILE A 1 250 ? 6.307 0.797 -3.435 1.00 93.44 250 ILE A O 1
ATOM 2014 N N . SER A 1 251 ? 7.138 2.633 -2.426 1.00 89.31 251 SER A N 1
ATOM 2015 C CA . SER A 1 251 ? 7.985 2.999 -3.551 1.00 89.31 251 SER A CA 1
ATOM 2016 C C . SER A 1 251 ? 9.272 2.157 -3.615 1.00 89.31 251 SER A C 1
ATOM 2018 O O . SER A 1 251 ? 9.259 0.939 -3.428 1.00 89.31 251 SER A O 1
ATOM 2020 N N . GLY A 1 252 ? 10.389 2.737 -4.034 1.00 85.81 252 GLY A N 1
ATOM 2021 C CA . GLY A 1 252 ? 11.670 2.068 -4.155 1.00 85.81 252 GLY A CA 1
ATOM 2022 C C . GLY A 1 252 ? 12.801 3.079 -4.168 1.00 85.81 252 GLY A C 1
ATOM 2023 O O . GLY A 1 252 ? 12.686 4.158 -4.744 1.00 85.81 252 GLY A O 1
ATOM 2024 N N . MET A 1 253 ? 13.920 2.708 -3.554 1.00 86.75 253 MET A N 1
ATOM 2025 C CA . MET A 1 253 ? 15.127 3.523 -3.585 1.00 86.75 253 MET A CA 1
ATOM 2026 C C . MET A 1 253 ? 15.560 3.746 -5.042 1.00 86.75 253 MET A C 1
ATOM 2028 O O . MET A 1 253 ? 15.792 2.786 -5.777 1.00 86.75 253 MET A O 1
ATOM 2032 N N . GLY A 1 254 ? 15.642 5.010 -5.461 1.00 85.44 254 GLY A N 1
ATOM 2033 C CA . GLY A 1 254 ? 15.918 5.387 -6.851 1.00 85.44 254 GLY A CA 1
ATOM 2034 C C . GLY A 1 254 ? 14.684 5.760 -7.681 1.00 85.44 254 GLY A C 1
ATOM 2035 O O . GLY A 1 254 ? 14.834 5.987 -8.883 1.00 85.44 254 GLY A O 1
ATOM 2036 N N . ALA A 1 255 ? 13.496 5.843 -7.070 1.00 90.00 255 ALA A N 1
ATOM 2037 C CA . ALA A 1 255 ? 12.387 6.616 -7.622 1.00 90.00 255 ALA A CA 1
ATOM 2038 C C . ALA A 1 255 ? 12.828 8.078 -7.786 1.00 90.00 255 ALA A C 1
ATOM 2040 O O . ALA A 1 255 ? 13.376 8.675 -6.859 1.00 90.00 255 ALA A O 1
ATOM 2041 N N . ASP A 1 256 ? 12.666 8.615 -8.993 1.00 91.12 256 ASP A N 1
ATOM 2042 C CA . ASP A 1 256 ? 13.087 9.972 -9.329 1.00 91.12 256 ASP A CA 1
ATOM 2043 C C . ASP A 1 256 ? 11.856 10.872 -9.482 1.00 91.12 256 ASP A C 1
ATOM 2045 O O . ASP A 1 256 ? 11.141 10.733 -10.480 1.00 91.12 256 ASP A O 1
ATOM 2049 N N . PRO A 1 257 ? 11.622 11.817 -8.552 1.00 89.44 257 PRO A N 1
ATOM 2050 C CA . PRO A 1 257 ? 10.495 12.744 -8.623 1.00 89.44 257 PRO A CA 1
ATOM 2051 C C . PRO A 1 257 ? 10.506 13.633 -9.873 1.00 89.44 257 PRO A C 1
ATOM 2053 O O . PRO A 1 257 ? 9.466 14.171 -10.245 1.00 89.44 257 PRO A O 1
ATOM 2056 N N . MET A 1 258 ? 11.666 13.814 -10.520 1.00 89.38 258 MET A N 1
ATOM 2057 C CA . MET A 1 258 ? 11.784 14.576 -11.771 1.00 89.38 258 MET A CA 1
ATOM 2058 C C . MET A 1 258 ? 11.488 13.733 -13.019 1.00 89.38 258 MET A C 1
ATOM 2060 O O . MET A 1 258 ? 11.451 14.272 -14.126 1.00 89.38 258 MET A O 1
ATOM 2064 N N . GLU A 1 259 ? 11.295 12.420 -12.858 1.00 91.19 259 GLU A N 1
ATOM 2065 C CA . GLU A 1 259 ? 11.009 11.471 -13.940 1.00 91.19 259 GLU A CA 1
ATOM 2066 C C . GLU A 1 259 ? 12.117 11.413 -15.018 1.00 91.19 259 GLU A C 1
ATOM 2068 O O . GLU A 1 259 ? 11.885 10.969 -16.144 1.00 91.19 259 GLU A O 1
ATOM 2073 N N . GLN A 1 260 ? 13.348 11.820 -14.676 1.00 88.62 260 GLN A N 1
ATOM 2074 C CA . GLN A 1 260 ? 14.508 11.876 -15.579 1.00 88.62 260 GLN A CA 1
ATOM 2075 C C . GLN A 1 260 ? 15.488 10.709 -15.394 1.00 88.62 260 GLN A C 1
ATOM 2077 O O . GLN A 1 260 ? 16.517 10.639 -16.073 1.00 88.62 260 GLN A O 1
ATOM 2082 N N . SER A 1 261 ? 15.197 9.779 -14.482 1.00 89.38 261 SER A N 1
ATOM 2083 C CA . SER A 1 261 ? 16.054 8.623 -14.228 1.00 89.38 261 SER A CA 1
ATOM 2084 C C . SER A 1 261 ? 16.362 7.845 -15.509 1.00 89.38 261 SER A C 1
ATOM 2086 O O . SER A 1 261 ? 15.502 7.580 -16.347 1.00 89.38 261 SER A O 1
ATOM 2088 N N . ARG A 1 262 ? 17.613 7.402 -15.647 1.00 86.94 262 ARG A N 1
ATOM 2089 C CA . ARG A 1 262 ? 18.030 6.544 -16.769 1.00 86.94 262 ARG A CA 1
ATOM 2090 C C . ARG A 1 262 ? 17.373 5.164 -16.718 1.00 86.94 262 ARG A C 1
ATOM 2092 O O . ARG A 1 262 ? 17.337 4.469 -17.730 1.00 86.94 262 ARG A O 1
ATOM 2099 N N . PHE A 1 263 ? 16.882 4.760 -15.548 1.00 89.44 263 PHE A N 1
ATOM 2100 C CA . PHE A 1 263 ? 16.242 3.470 -15.338 1.00 89.44 263 PHE A CA 1
ATOM 2101 C C . PHE A 1 263 ? 14.723 3.600 -15.422 1.00 89.44 263 PHE A C 1
ATOM 2103 O O . PHE A 1 263 ? 14.132 4.508 -14.835 1.00 89.44 263 PHE A O 1
ATOM 2110 N N . LEU A 1 264 ? 14.082 2.659 -16.122 1.00 89.31 264 LEU A N 1
ATOM 2111 C CA . LEU A 1 264 ? 12.628 2.632 -16.283 1.00 89.31 264 LEU A CA 1
ATOM 2112 C C . LEU A 1 264 ? 11.910 2.627 -14.928 1.00 89.31 264 LEU A C 1
ATOM 2114 O O . LEU A 1 264 ? 11.041 3.467 -14.713 1.00 89.31 264 LEU A O 1
ATOM 2118 N N . PHE A 1 265 ? 12.314 1.752 -13.997 1.00 91.12 265 PHE A N 1
ATOM 2119 C CA . PHE A 1 265 ? 11.672 1.673 -12.680 1.00 91.12 265 PHE A CA 1
ATOM 2120 C C . PHE A 1 265 ? 11.671 3.017 -11.938 1.00 91.12 265 PHE A C 1
ATOM 2122 O O . PHE A 1 265 ? 10.664 3.378 -11.337 1.00 91.12 265 PHE A O 1
ATOM 2129 N N . GLY A 1 266 ? 12.782 3.761 -12.000 1.00 92.06 266 GLY A N 1
ATOM 2130 C CA . GLY A 1 266 ? 12.944 5.019 -11.276 1.00 92.06 266 GLY A CA 1
ATOM 2131 C C . GLY A 1 266 ? 12.019 6.106 -11.811 1.00 92.06 266 GLY A C 1
ATOM 2132 O O . GLY A 1 266 ? 11.393 6.815 -11.027 1.00 92.06 266 GLY A O 1
ATOM 2133 N N . ARG A 1 267 ? 11.866 6.174 -13.142 1.00 93.75 267 ARG A N 1
ATOM 2134 C CA . ARG A 1 267 ? 10.930 7.100 -13.798 1.00 93.75 267 ARG A CA 1
ATOM 2135 C C . ARG A 1 267 ? 9.482 6.760 -13.479 1.00 93.75 267 ARG A C 1
ATOM 2137 O O . ARG A 1 267 ? 8.728 7.636 -13.085 1.00 93.75 267 ARG A O 1
ATOM 2144 N N . ILE A 1 268 ? 9.094 5.492 -13.623 1.00 94.81 268 ILE A N 1
ATOM 2145 C CA . ILE A 1 268 ? 7.695 5.083 -13.445 1.00 94.81 268 ILE A CA 1
ATOM 2146 C C . ILE A 1 268 ? 7.267 5.158 -11.979 1.00 94.81 268 ILE A C 1
ATOM 2148 O O . ILE A 1 268 ? 6.166 5.627 -11.707 1.00 94.81 268 ILE A O 1
ATOM 2152 N N . LYS A 1 269 ? 8.115 4.749 -11.024 1.00 93.56 269 LYS A N 1
ATOM 2153 C CA . LYS A 1 269 ? 7.799 4.897 -9.594 1.00 93.56 269 LYS A CA 1
ATOM 2154 C C . LYS A 1 269 ? 7.717 6.368 -9.184 1.00 93.56 269 LYS A C 1
ATOM 2156 O O . LYS A 1 269 ? 6.729 6.730 -8.561 1.00 93.56 269 LYS A O 1
ATOM 2161 N N . GLY A 1 270 ? 8.662 7.211 -9.611 1.00 93.88 270 GLY A N 1
ATOM 2162 C CA . GLY A 1 270 ? 8.610 8.655 -9.343 1.00 93.88 270 GLY A CA 1
ATOM 2163 C C . GLY A 1 270 ? 7.379 9.331 -9.955 1.00 93.88 270 GLY A C 1
ATOM 2164 O O . GLY A 1 270 ? 6.680 10.082 -9.280 1.00 93.88 270 GLY A O 1
ATOM 2165 N N . LYS A 1 271 ? 7.028 8.967 -11.194 1.00 94.44 271 LYS A N 1
ATOM 2166 C CA . LYS A 1 271 ? 5.770 9.388 -11.819 1.00 94.44 271 LYS A CA 1
ATOM 2167 C C . LYS A 1 271 ? 4.550 8.942 -11.009 1.00 94.44 271 LYS A C 1
ATOM 2169 O O . LYS A 1 271 ? 3.645 9.729 -10.774 1.00 94.44 271 LYS A O 1
ATOM 2174 N N . THR A 1 272 ? 4.537 7.692 -10.544 1.00 95.19 272 THR A N 1
ATOM 2175 C CA . THR A 1 272 ? 3.424 7.152 -9.748 1.00 95.19 272 THR A CA 1
ATOM 2176 C C . THR A 1 272 ? 3.257 7.907 -8.429 1.00 95.19 272 THR A C 1
ATOM 2178 O O . THR A 1 272 ? 2.130 8.198 -8.049 1.00 95.19 272 THR A O 1
ATOM 2181 N N . GLU A 1 273 ? 4.348 8.268 -7.747 1.00 94.56 273 GLU A N 1
ATOM 2182 C CA . GLU A 1 273 ? 4.298 9.108 -6.539 1.00 94.56 273 GLU A CA 1
ATOM 2183 C C . GLU A 1 273 ? 3.692 10.486 -6.836 1.00 94.56 273 GLU A C 1
ATOM 2185 O O . GLU A 1 273 ? 2.785 10.937 -6.134 1.00 94.56 273 GLU A O 1
ATOM 2190 N N . ASN A 1 274 ? 4.153 11.130 -7.912 1.00 94.25 274 ASN A N 1
ATOM 2191 C CA . ASN A 1 274 ? 3.654 12.433 -8.344 1.00 94.25 274 ASN A CA 1
ATOM 2192 C C . ASN A 1 274 ? 2.157 12.389 -8.674 1.00 94.25 274 ASN A C 1
ATOM 2194 O O . ASN A 1 274 ? 1.392 13.246 -8.223 1.00 94.25 274 ASN A O 1
ATOM 2198 N N . ASP A 1 275 ? 1.742 11.400 -9.460 1.00 94.75 275 ASP A N 1
ATOM 2199 C CA . ASP A 1 275 ? 0.369 11.277 -9.940 1.00 94.75 275 ASP A CA 1
ATOM 2200 C C . ASP A 1 275 ? -0.569 10.808 -8.821 1.00 94.75 275 ASP A C 1
ATOM 2202 O O . ASP A 1 275 ? -1.715 11.248 -8.763 1.00 94.75 275 ASP A O 1
ATOM 2206 N N . LEU A 1 276 ? -0.085 10.024 -7.851 1.00 93.81 276 LEU A N 1
ATOM 2207 C CA . LEU A 1 276 ? -0.839 9.721 -6.632 1.00 93.81 276 LEU A CA 1
ATOM 2208 C C . LEU A 1 276 ? -1.178 10.993 -5.859 1.00 93.81 276 LEU A C 1
ATOM 2210 O O . LEU A 1 276 ? -2.332 11.189 -5.480 1.00 93.81 276 LEU A O 1
ATOM 2214 N N . VAL A 1 277 ? -0.204 11.877 -5.647 1.00 91.56 277 VAL A N 1
ATOM 2215 C CA . VAL A 1 277 ? -0.433 13.126 -4.909 1.00 91.56 277 VAL A CA 1
ATOM 2216 C C . VAL A 1 277 ? -1.357 14.077 -5.677 1.00 91.56 277 VAL A C 1
ATOM 2218 O O . VAL A 1 277 ? -2.162 14.774 -5.062 1.00 91.56 277 VAL A O 1
ATOM 2221 N N . LYS A 1 278 ? -1.279 14.102 -7.012 1.00 90.56 278 LYS A N 1
ATOM 2222 C CA . LYS A 1 278 ? -2.080 15.010 -7.851 1.00 90.56 278 LYS A CA 1
ATOM 2223 C C . LYS A 1 278 ? -3.492 14.503 -8.141 1.00 90.56 278 LYS A C 1
ATOM 2225 O O . LYS A 1 278 ? -4.424 15.302 -8.154 1.00 90.56 278 LYS A O 1
ATOM 2230 N N . GLU A 1 279 ? -3.653 13.210 -8.419 1.00 87.75 279 GLU A N 1
ATOM 2231 C CA . GLU A 1 279 ? -4.865 12.664 -9.045 1.00 87.75 279 GLU A CA 1
ATOM 2232 C C . GLU A 1 279 ? -5.688 11.731 -8.155 1.00 87.75 279 GLU A C 1
ATOM 2234 O O . GLU A 1 279 ? -6.813 11.395 -8.527 1.00 87.75 279 GLU A O 1
ATOM 2239 N N . SER A 1 280 ? -5.159 11.265 -7.020 1.00 81.56 280 SER A N 1
ATOM 2240 C CA . SER A 1 280 ? -5.875 10.266 -6.214 1.00 81.56 280 SER A CA 1
ATOM 2241 C C . SER A 1 280 ? -7.118 10.822 -5.521 1.00 81.56 280 SER A C 1
ATOM 2243 O O . SER A 1 280 ? -8.096 10.099 -5.398 1.00 81.56 280 SER A O 1
ATOM 2245 N N . GLY A 1 281 ? -7.094 12.081 -5.065 1.00 85.31 281 GLY A N 1
ATOM 2246 C CA . GLY A 1 281 ? -8.155 12.673 -4.238 1.00 85.31 281 GLY A CA 1
ATOM 2247 C C . GLY A 1 281 ? -8.125 12.254 -2.759 1.00 85.31 281 GLY A C 1
ATOM 2248 O O . GLY A 1 281 ? -9.019 12.632 -2.000 1.00 85.31 281 GLY A O 1
ATOM 2249 N N . LEU A 1 282 ? -7.108 11.499 -2.333 1.00 88.19 282 LEU A N 1
ATOM 2250 C CA . LEU A 1 282 ? -6.925 11.075 -0.943 1.00 88.19 282 LEU A CA 1
ATOM 2251 C C . LEU A 1 282 ? -6.317 12.193 -0.092 1.00 88.19 282 LEU A C 1
ATOM 2253 O O . LEU A 1 282 ? -5.452 12.940 -0.547 1.00 88.19 282 LEU A O 1
ATOM 2257 N N . LYS A 1 283 ? -6.742 12.289 1.174 1.00 83.75 283 LYS A N 1
ATOM 2258 C CA . LYS A 1 283 ? -6.212 13.296 2.111 1.00 83.75 283 LYS A CA 1
ATOM 2259 C C . LYS A 1 283 ? -4.878 12.892 2.735 1.00 83.75 283 LYS A C 1
ATOM 2261 O O . LYS A 1 283 ? -4.057 13.759 3.019 1.00 83.75 283 LYS A O 1
ATOM 2266 N N . GLU A 1 284 ? -4.675 11.596 2.965 1.00 85.50 284 GLU A N 1
ATOM 2267 C CA . GLU A 1 284 ? -3.511 11.062 3.676 1.00 85.50 284 GLU A CA 1
ATOM 2268 C C . GLU A 1 284 ? -2.782 10.031 2.807 1.00 85.50 284 GLU A C 1
ATOM 2270 O O . GLU A 1 284 ? -3.167 8.862 2.741 1.00 85.50 284 GLU A O 1
ATOM 2275 N N . ILE A 1 285 ? -1.723 10.484 2.131 1.00 90.31 285 ILE A N 1
ATOM 2276 C CA . ILE A 1 285 ? -0.883 9.667 1.246 1.00 90.31 285 ILE A CA 1
ATOM 2277 C C . ILE A 1 285 ? 0.540 9.639 1.800 1.00 90.31 285 ILE A C 1
ATOM 2279 O O . ILE A 1 285 ? 1.105 10.681 2.139 1.00 90.31 285 ILE A O 1
ATOM 2283 N N . TYR A 1 286 ? 1.119 8.444 1.852 1.00 88.00 286 TYR A N 1
ATOM 2284 C CA . TYR A 1 286 ? 2.503 8.197 2.242 1.00 88.00 286 TYR A CA 1
ATOM 2285 C C . TYR A 1 286 ? 3.193 7.424 1.116 1.00 88.00 286 TYR A C 1
ATOM 2287 O O . TYR A 1 286 ? 2.650 6.420 0.662 1.00 88.00 286 TYR A O 1
ATOM 2295 N N . THR A 1 287 ? 4.357 7.889 0.667 1.00 84.69 287 THR A N 1
ATOM 2296 C CA . THR A 1 287 ? 5.148 7.320 -0.443 1.00 84.69 287 THR A CA 1
ATOM 2297 C C . THR A 1 287 ? 6.586 7.070 -0.025 1.00 84.69 287 THR A C 1
ATOM 2299 O O . THR A 1 287 ? 7.099 7.927 0.737 1.00 84.69 287 THR A O 1
#

Radius of gyration: 35.75 Å; chains: 1; bounding box: 51×94×82 Å

Foldseek 3Di:
DDDDDPDDDDDDPDDDDPPPPDDPDDDDDPPPPDDDDDPVVVVVVVVVVVVVVVPDPPDDDDDDDDCPVVVVVVCVVVVDDDPCPPPPPDPDDDDQVPCPDDDDPPDPPPPCRPVVDPPPPPPCPDVVNVVVLVVLQFEEEEEPCVDPVNVVVLVVLVVDPSYQAYEYEECDDDDPVSDDPRYHYDHDDDLLDCPVCLVVLLPGQEYEYPFADDPVPDPLVVRLCRQANSLLSVLQSSCVRPLNHAYEYDADDQQDLVLPDPDSSNNSSNVNVVCSVVPSNHPHYHD

InterPro domains:
  IPR016040 NAD(P)-binding domain [PF13460] (144-261)
  IPR036291 NAD(P)-binding domain superfamily [SSF51735] (137-283)
  IPR038775 Sperm microtubule inner protein 11 [PF22593] (1-137)